Protein 5WC2 (pdb70)

Foldseek 3Di:
DEWEKEWEWEPPDDDDVVVVVVVVVVVCVVVLDDDAWDKDQDDDPVVCVVTTRMIITPPNPPDHYDYQYDYADDAADQKDKDKPPHPVLVCLQVLQFAPPCLLVVVLVLQVVLLVCLVVVPPCVVPPAFQEAEEEEAPQLCQVSSLSNSQRVCQRVCCVQAVIEMEMEGALPDNLVPRLVVLVVVLVPVSYQYEYEYEACQVLQVEVSVVVSVSNVVSVVVSSVGSRYHYYYYHNHRDDDDDDCRNPHPHYGYRYAHDLLRLLVSVVVVVVVCCVVQQAPDDADEDHPVRCVVVVVDCDPNHPLNSLSSVLSNLLPPDHSNVSNCLLVVLCVPQPVDSYHHSVSSSVSSSVSSVVVVVVVVVVD

GO terms:
  GO:0007094 mitotic spindle assembly checkpoint signaling (P, IMP)
  GO:0005634 nucleus (C, TAS)
  GO:0003712 transcription coregulator activity (F, TAS)
  GO:0006366 transcription by RNA polymerase II (P, TAS)
  GO:0042802 identical protein binding (F, IPI)
  GO:0005515 protein binding (F, IPI)

Organism: Homo sapiens (NCBI:txid9606)

Structure (mmCIF, N/CA/C/O backbone):
data_5WC2
#
_entry.id   5WC2
#
_cell.length_a   98.369
_cell.length_b   98.369
_cell.length_c   122.109
_cell.angle_alpha   90.00
_cell.angle_beta   90.00
_cell.angle_gamma   120.00
#
_symmetry.space_group_name_H-M   'P 65'
#
loop_
_entity.id
_entity.type
_entity.pdbx_description
1 polymer 'Pachytene checkpoint protein 2 homolog'
2 non-polymer "ADENOSINE-5'-DIPHOSPHATE"
3 water water
#
loop_
_atom_site.group_PDB
_atom_site.id
_atom_site.type_symbol
_atom_site.label_atom_id
_atom_site.label_alt_id
_atom_site.label_comp_id
_atom_site.label_asym_id
_atom_site.label_entity_id
_atom_site.label_seq_id
_atom_site.pdbx_PDB_ins_code
_atom_site.Cartn_x
_atom_site.Cartn_y
_atom_site.Cartn_z
_atom_site.occupancy
_atom_site.B_iso_or_equiv
_atom_site.auth_seq_id
_atom_site.auth_comp_id
_atom_site.auth_asym_id
_atom_site.auth_atom_id
_atom_site.pdbx_PDB_model_num
ATOM 1 N N . PRO A 1 19 ? 24.775 136.184 -18.473 1.00 94.42 19 PRO A N 1
ATOM 2 C CA . PRO A 1 19 ? 26.049 135.500 -18.228 1.00 91.18 19 PRO A CA 1
ATOM 3 C C . PRO A 1 19 ? 26.270 135.216 -16.744 1.00 87.93 19 PRO A C 1
ATOM 4 O O . PRO A 1 19 ? 25.896 136.034 -15.904 1.00 88.71 19 PRO A O 1
ATOM 15 N N . THR A 1 20 ? 26.865 134.067 -16.429 1.00 82.98 20 THR A N 1
ATOM 16 C CA . THR A 1 20 ? 27.012 133.606 -15.054 1.00 77.21 20 THR A CA 1
ATOM 17 C C . THR A 1 20 ? 28.461 133.750 -14.608 1.00 66.66 20 THR A C 1
ATOM 18 O O . THR A 1 20 ? 29.381 133.358 -15.334 1.00 64.55 20 THR A O 1
ATOM 29 N N . VAL A 1 21 ? 28.656 134.307 -13.415 1.00 63.54 21 VAL A N 1
ATOM 30 C CA . VAL A 1 21 ? 29.974 134.460 -12.809 1.00 63.79 21 VAL A CA 1
ATOM 31 C C . VAL A 1 21 ? 29.973 133.704 -11.489 1.00 57.75 21 VAL A C 1
ATOM 32 O O . VAL A 1 21 ? 29.058 133.868 -10.673 1.00 55.98 21 VAL A O 1
ATOM 45 N N . HIS A 1 22 ? 31.002 132.889 -11.280 1.00 54.07 22 HIS A N 1
ATOM 46 C CA . HIS A 1 22 ? 31.097 132.031 -10.109 1.00 48.33 22 HIS A CA 1
ATOM 47 C C . HIS A 1 22 ? 32.008 132.663 -9.064 1.00 44.28 22 HIS A C 1
ATOM 48 O O . HIS A 1 22 ? 33.068 133.206 -9.392 1.00 42.98 22 HIS A O 1
ATOM 62 N N . VAL A 1 23 ? 31.584 132.593 -7.805 1.00 41.67 23 VAL A N 1
ATOM 63 C CA . VAL A 1 23 ? 32.315 133.174 -6.686 1.00 43.07 23 VAL A CA 1
ATOM 64 C C . VAL A 1 23 ? 32.353 132.142 -5.567 1.00 38.51 23 VAL A C 1
ATOM 65 O O . VAL A 1 23 ? 31.305 131.768 -5.027 1.00 37.72 23 VAL A O 1
ATOM 78 N N . GLU A 1 24 ? 33.552 131.688 -5.220 1.00 42.93 24 GLU A N 1
ATOM 79 C CA . GLU A 1 24 ? 33.737 130.716 -4.154 1.00 48.75 24 GLU A CA 1
ATOM 80 C C . GLU A 1 24 ? 34.075 131.447 -2.864 1.00 51.82 24 GLU A C 1
ATOM 81 O O . GLU A 1 24 ? 35.026 132.235 -2.819 1.00 32.70 24 GLU A O 1
ATOM 93 N N . VAL A 1 25 ? 33.292 131.184 -1.823 1.00 51.79 25 VAL A N 1
ATOM 94 C CA . VAL A 1 25 ? 33.414 131.867 -0.542 1.00 53.10 25 VAL A CA 1
ATOM 95 C C . VAL A 1 25 ? 33.856 130.831 0.479 1.00 43.99 25 VAL A C 1
ATOM 96 O O . VAL A 1 25 ? 33.116 129.883 0.774 1.00 29.49 25 VAL A O 1
ATOM 109 N N . HIS A 1 26 ? 35.062 131.002 1.013 1.00 35.26 26 HIS A N 1
ATOM 110 C CA . HIS A 1 26 ? 35.601 130.095 2.022 1.00 29.33 26 HIS A CA 1
ATOM 111 C C . HIS A 1 26 ? 35.202 130.625 3.390 1.00 29.48 26 HIS A C 1
ATOM 112 O O . HIS A 1 26 ? 35.795 131.579 3.899 1.00 29.96 26 HIS A O 1
ATOM 126 N N . GLN A 1 27 ? 34.189 130.003 3.983 1.00 31.44 27 GLN A N 1
ATOM 127 C CA . GLN A 1 27 ? 33.761 130.345 5.330 1.00 31.27 27 GLN A CA 1
ATOM 128 C C . GLN A 1 27 ? 34.714 129.727 6.345 1.00 28.39 27 GLN A C 1
ATOM 129 O O . GLN A 1 27 ? 35.118 128.568 6.210 1.00 31.47 27 GLN A O 1
ATOM 143 N N . ARG A 1 28 ? 35.088 130.512 7.354 1.00 27.43 28 ARG A N 1
ATOM 144 C CA . ARG A 1 28 ? 35.999 130.019 8.378 1.00 27.76 28 ARG A CA 1
ATOM 145 C C . ARG A 1 28 ? 35.406 128.801 9.074 1.00 26.15 28 ARG A C 1
ATOM 146 O O . ARG A 1 28 ? 34.190 128.678 9.229 1.00 26.63 28 ARG A O 1
ATOM 167 N N . GLY A 1 29 ? 36.286 127.897 9.505 1.00 27.07 29 GLY A N 1
ATOM 168 C CA . GLY A 1 29 ? 35.832 126.744 10.266 1.00 28.87 29 GLY A CA 1
ATOM 169 C C . GLY A 1 29 ? 35.176 127.133 11.577 1.00 32.65 29 GLY A C 1
ATOM 170 O O . GLY A 1 29 ? 34.199 126.511 12.001 1.00 37.45 29 GLY A O 1
ATOM 174 N N . SER A 1 30 ? 35.694 128.172 12.231 1.00 32.81 30 SER A N 1
ATOM 175 C CA . SER A 1 30 ? 35.169 128.621 13.514 1.00 32.96 30 SER A CA 1
ATOM 176 C C . SER A 1 30 ? 33.893 129.443 13.387 1.00 37.85 30 SER A C 1
ATOM 177 O O . SER A 1 30 ? 33.310 129.810 14.414 1.00 38.53 30 SER A O 1
ATOM 185 N N . SER A 1 31 ? 33.446 129.742 12.171 1.00 39.96 31 SER A N 1
ATOM 186 C CA . SER A 1 31 ? 32.260 130.566 11.996 1.00 34.12 31 SER A CA 1
ATOM 187 C C . SER A 1 31 ? 31.001 129.782 12.344 1.00 38.53 31 SER A C 1
ATOM 188 O O . SER A 1 31 ? 30.906 128.575 12.106 1.00 40.50 31 SER A O 1
ATOM 196 N N . THR A 1 32 ? 30.025 130.490 12.913 1.00 42.67 32 THR A N 1
ATOM 197 C CA . THR A 1 32 ? 28.725 129.921 13.246 1.00 41.09 32 THR A CA 1
ATOM 198 C C . THR A 1 32 ? 27.581 130.684 12.589 1.00 44.49 32 THR A C 1
ATOM 199 O O . THR A 1 32 ? 26.416 130.462 12.942 1.00 46.61 32 THR A O 1
ATOM 210 N N . ALA A 1 33 ? 27.879 131.575 11.647 1.00 47.14 33 ALA A N 1
ATOM 211 C CA . ALA A 1 33 ? 26.849 132.367 10.997 1.00 47.41 33 ALA A CA 1
ATOM 212 C C . ALA A 1 33 ? 26.109 131.542 9.953 1.00 51.69 33 ALA A C 1
ATOM 213 O O . ALA A 1 33 ? 26.643 130.580 9.391 1.00 48.68 33 ALA A O 1
ATOM 220 N N . LYS A 1 34 ? 24.861 131.926 9.701 1.00 57.82 34 LYS A N 1
ATOM 221 C CA . LYS A 1 34 ? 24.095 131.312 8.629 1.00 59.95 34 LYS A CA 1
ATOM 222 C C . LYS A 1 34 ? 24.678 131.707 7.278 1.00 56.94 34 LYS A C 1
ATOM 223 O O . LYS A 1 34 ? 25.203 132.809 7.101 1.00 57.74 34 LYS A O 1
ATOM 242 N N . LYS A 1 35 ? 24.583 130.789 6.316 1.00 54.86 35 LYS A N 1
ATOM 243 C CA . LYS A 1 35 ? 25.123 131.059 4.991 1.00 57.75 35 LYS A CA 1
ATOM 244 C C . LYS A 1 35 ? 24.321 132.118 4.248 1.00 56.60 35 LYS A C 1
ATOM 245 O O . LYS A 1 35 ? 24.857 132.755 3.335 1.00 55.62 35 LYS A O 1
ATOM 264 N N . GLU A 1 36 ? 23.059 132.331 4.622 1.00 58.78 36 GLU A N 1
ATOM 265 C CA . GLU A 1 36 ? 22.284 133.407 4.013 1.00 65.95 36 GLU A CA 1
ATOM 266 C C . GLU A 1 36 ? 22.825 134.768 4.430 1.00 59.34 36 GLU A C 1
ATOM 267 O O . GLU A 1 36 ? 22.857 135.703 3.622 1.00 58.62 36 GLU A O 1
ATOM 279 N N . ASP A 1 37 ? 23.254 134.899 5.687 1.00 56.44 37 ASP A N 1
ATOM 280 C CA . ASP A 1 37 ? 23.919 136.123 6.121 1.00 57.06 37 ASP A CA 1
ATOM 281 C C . ASP A 1 37 ? 25.205 136.349 5.335 1.00 53.79 37 ASP A C 1
ATOM 282 O O . ASP A 1 37 ? 25.466 137.455 4.847 1.00 53.15 37 ASP A O 1
ATOM 291 N N . ILE A 1 38 ? 26.024 135.304 5.201 1.00 51.95 38 ILE A N 1
ATOM 292 C CA . ILE A 1 38 ? 27.254 135.421 4.423 1.00 53.71 38 ILE A CA 1
ATOM 293 C C . ILE A 1 38 ? 26.928 135.715 2.965 1.00 47.48 38 ILE A C 1
ATOM 294 O O . ILE A 1 38 ? 27.645 136.465 2.291 1.00 45.06 38 ILE A O 1
ATOM 310 N N . ASN A 1 39 ? 25.841 135.133 2.454 1.00 46.20 39 ASN A N 1
ATOM 311 C CA . ASN A 1 39 ? 25.441 135.390 1.075 1.00 49.35 39 ASN A CA 1
ATOM 312 C C . ASN A 1 39 ? 25.168 136.873 0.850 1.00 51.06 39 ASN A C 1
ATOM 313 O O . ASN A 1 39 ? 25.575 137.438 -0.171 1.00 52.59 39 ASN A O 1
ATOM 324 N N . LEU A 1 40 ? 24.488 137.523 1.798 1.00 51.32 40 LEU A N 1
ATOM 325 C CA . LEU A 1 40 ? 24.154 138.933 1.625 1.00 58.96 40 LEU A CA 1
ATOM 326 C C . LEU A 1 40 ? 25.378 139.821 1.820 1.00 55.20 40 LEU A C 1
ATOM 327 O O . LEU A 1 40 ? 25.552 140.812 1.102 1.00 57.83 40 LEU A O 1
ATOM 343 N N . SER A 1 41 ? 26.240 139.484 2.781 1.00 47.76 41 SER A N 1
ATOM 344 C CA . SER A 1 41 ? 27.441 140.285 3.002 1.00 46.95 41 SER A CA 1
ATOM 345 C C . SER A 1 41 ? 28.337 140.276 1.772 1.00 46.09 41 SER A C 1
ATOM 346 O O . SER A 1 41 ? 28.802 141.329 1.318 1.00 49.64 41 SER A O 1
ATOM 354 N N . VAL A 1 42 ? 28.590 139.091 1.214 1.00 44.00 42 VAL A N 1
ATOM 355 C CA . VAL A 1 42 ? 29.492 138.987 0.071 1.00 43.27 42 VAL A CA 1
ATOM 356 C C . VAL A 1 42 ? 28.931 139.753 -1.119 1.00 46.84 42 VAL A C 1
ATOM 357 O O . VAL A 1 42 ? 29.678 140.381 -1.878 1.00 47.06 42 VAL A O 1
ATOM 370 N N . ARG A 1 43 ? 27.609 139.722 -1.304 1.00 53.07 43 ARG A N 1
ATOM 371 C CA . ARG A 1 43 ? 27.022 140.425 -2.440 1.00 61.28 43 ARG A CA 1
ATOM 372 C C . ARG A 1 43 ? 27.064 141.936 -2.249 1.00 66.95 43 ARG A C 1
ATOM 373 O O . ARG A 1 43 ? 27.119 142.679 -3.236 1.00 69.55 43 ARG A O 1
ATOM 394 N N . LYS A 1 44 ? 27.052 142.412 -1.000 1.00 70.20 44 LYS A N 1
ATOM 395 C CA . LYS A 1 44 ? 27.324 143.825 -0.754 1.00 73.57 44 LYS A CA 1
ATOM 396 C C . LYS A 1 44 ? 28.761 144.171 -1.118 1.00 73.00 44 LYS A C 1
ATOM 397 O O . LYS A 1 44 ? 29.019 145.212 -1.734 1.00 76.05 44 LYS A O 1
ATOM 416 N N . LEU A 1 45 ? 29.710 143.310 -0.741 1.00 68.31 45 LEU A N 1
ATOM 417 C CA . LEU A 1 45 ? 31.107 143.547 -1.083 1.00 64.08 45 LEU A CA 1
ATOM 418 C C . LEU A 1 45 ? 31.293 143.642 -2.590 1.00 66.45 45 LEU A C 1
ATOM 419 O O . LEU A 1 45 ? 32.100 144.443 -3.075 1.00 69.83 45 LEU A O 1
ATOM 435 N N . LEU A 1 46 ? 30.558 142.828 -3.349 1.00 67.32 46 LEU A N 1
ATOM 436 C CA . LEU A 1 46 ? 30.719 142.823 -4.796 1.00 69.42 46 LEU A CA 1
ATOM 437 C C . LEU A 1 46 ? 30.093 144.051 -5.437 1.00 74.82 46 LEU A C 1
ATOM 438 O O . LEU A 1 46 ? 30.589 144.522 -6.464 1.00 77.19 46 LEU A O 1
ATOM 454 N N . ASN A 1 47 ? 29.016 144.585 -4.856 1.00 78.20 47 ASN A N 1
ATOM 455 C CA . ASN A 1 47 ? 28.470 145.849 -5.340 1.00 85.56 47 ASN A CA 1
ATOM 456 C C . ASN A 1 47 ? 29.414 147.009 -5.048 1.00 89.94 47 ASN A C 1
ATOM 457 O O . ASN A 1 47 ? 29.472 147.970 -5.823 1.00 94.89 47 ASN A O 1
ATOM 468 N N . ARG A 1 48 ? 30.149 146.942 -3.936 1.00 92.09 48 ARG A N 1
ATOM 469 C CA . ARG A 1 48 ? 31.178 147.941 -3.661 1.00 99.07 48 ARG A CA 1
ATOM 470 C C . ARG A 1 48 ? 32.235 147.950 -4.757 1.00 97.91 48 ARG A C 1
ATOM 471 O O . ARG A 1 48 ? 32.518 148.994 -5.357 1.00 102.26 48 ARG A O 1
ATOM 492 N N . HIS A 1 49 ? 32.828 146.790 -5.038 1.00 93.99 49 HIS A N 1
ATOM 493 C CA . HIS A 1 49 ? 33.894 146.727 -6.029 1.00 94.25 49 HIS A CA 1
ATOM 494 C C . HIS A 1 49 ? 33.320 146.596 -7.434 1.00 96.54 49 HIS A C 1
ATOM 495 O O . HIS A 1 49 ? 33.743 147.307 -8.353 1.00 104.77 49 HIS A O 1
ATOM 509 N N . ASN A 1 50 ? 32.352 145.699 -7.621 1.00 92.34 50 ASN A N 1
ATOM 510 C CA . ASN A 1 50 ? 31.429 145.798 -8.748 1.00 95.85 50 ASN A CA 1
ATOM 511 C C . ASN A 1 50 ? 32.119 145.634 -10.101 1.00 94.05 50 ASN A C 1
ATOM 512 O O . ASN A 1 50 ? 31.723 144.779 -10.901 1.00 92.97 50 ASN A O 1
ATOM 523 N N . ILE A 1 51 ? 33.136 146.445 -10.374 1.00 108.59 51 ILE A N 1
ATOM 524 C CA . ILE A 1 51 ? 33.933 146.319 -11.591 1.00 116.12 51 ILE A CA 1
ATOM 525 C C . ILE A 1 51 ? 35.107 145.393 -11.296 1.00 123.89 51 ILE A C 1
ATOM 526 O O . ILE A 1 51 ? 35.885 145.642 -10.369 1.00 125.41 51 ILE A O 1
ATOM 542 N N . VAL A 1 52 ? 35.240 144.333 -12.091 1.00 126.24 52 VAL A N 1
ATOM 543 C CA . VAL A 1 52 ? 36.287 143.336 -11.909 1.00 118.39 52 VAL A CA 1
ATOM 544 C C . VAL A 1 52 ? 37.092 143.241 -13.197 1.00 114.71 52 VAL A C 1
ATOM 545 O O . VAL A 1 52 ? 36.530 143.300 -14.297 1.00 116.21 52 VAL A O 1
ATOM 558 N N . PHE A 1 53 ? 38.412 143.104 -13.058 1.00 108.96 53 PHE A N 1
ATOM 559 C CA . PHE A 1 53 ? 39.285 142.925 -14.212 1.00 115.28 53 PHE A CA 1
ATOM 560 C C . PHE A 1 53 ? 39.428 141.466 -14.621 1.00 120.13 53 PHE A C 1
ATOM 561 O O . PHE A 1 53 ? 39.558 141.176 -15.816 1.00 120.52 53 PHE A O 1
ATOM 578 N N . GLY A 1 54 ? 39.409 140.545 -13.662 1.00 116.31 54 GLY A N 1
ATOM 579 C CA . GLY A 1 54 ? 39.517 139.129 -13.955 1.00 116.04 54 GLY A CA 1
ATOM 580 C C . GLY A 1 54 ? 39.221 138.287 -12.732 1.00 114.11 54 GLY A C 1
ATOM 581 O O . GLY A 1 54 ? 38.322 138.614 -11.953 1.00 119.31 54 GLY A O 1
ATOM 585 N N . ASP A 1 55 ? 39.965 137.199 -12.548 1.00 107.36 55 ASP A N 1
ATOM 586 C CA . ASP A 1 55 ? 39.846 136.400 -11.335 1.00 91.71 55 ASP A CA 1
ATOM 587 C C . ASP A 1 55 ? 40.568 137.111 -10.197 1.00 81.12 55 ASP A C 1
ATOM 588 O O . ASP A 1 55 ? 41.793 137.269 -10.232 1.00 77.27 55 ASP A O 1
ATOM 597 N N . TYR A 1 56 ? 39.807 137.548 -9.197 1.00 76.74 56 TYR A N 1
ATOM 598 C CA . TYR A 1 56 ? 40.343 138.274 -8.057 1.00 73.52 56 TYR A CA 1
ATOM 599 C C . TYR A 1 56 ? 39.828 137.637 -6.775 1.00 64.83 56 TYR A C 1
ATOM 600 O O . TYR A 1 56 ? 38.717 137.102 -6.733 1.00 57.68 56 TYR A O 1
ATOM 618 N N . THR A 1 57 ? 40.650 137.691 -5.729 1.00 64.69 57 THR A N 1
ATOM 619 C CA . THR A 1 57 ? 40.306 137.089 -4.448 1.00 61.53 57 THR A CA 1
ATOM 620 C C . THR A 1 57 ? 40.603 138.071 -3.325 1.00 58.65 57 THR A C 1
ATOM 621 O O . THR A 1 57 ? 41.700 138.634 -3.259 1.00 60.88 57 THR A O 1
ATOM 632 N N . TRP A 1 58 ? 39.623 138.273 -2.450 1.00 55.21 58 TRP A N 1
ATOM 633 C CA . TRP A 1 58 ? 39.798 139.062 -1.239 1.00 52.70 58 TRP A CA 1
ATOM 634 C C . TRP A 1 58 ? 40.104 138.131 -0.076 1.00 49.29 58 TRP A C 1
ATOM 635 O O . TRP A 1 58 ? 39.400 137.137 0.128 1.00 46.58 58 TRP A O 1
ATOM 656 N N . THR A 1 59 ? 41.158 138.450 0.680 1.00 51.94 59 THR A N 1
ATOM 657 C CA . THR A 1 59 ? 41.447 137.765 1.932 1.00 52.81 59 THR A CA 1
ATOM 658 C C . THR A 1 59 ? 41.331 138.674 3.146 1.00 51.49 59 THR A C 1
ATOM 659 O O . THR A 1 59 ? 41.234 138.169 4.269 1.00 48.51 59 THR A O 1
ATOM 670 N N . GLU A 1 60 ? 41.338 139.990 2.946 1.00 53.43 60 GLU A N 1
ATOM 671 C CA . GLU A 1 60 ? 41.149 140.963 4.011 1.00 57.93 60 GLU A CA 1
ATOM 672 C C . GLU A 1 60 ? 39.929 141.815 3.692 1.00 58.49 60 GLU A C 1
ATOM 673 O O . GLU A 1 60 ? 39.727 142.218 2.541 1.00 57.99 60 GLU A O 1
ATOM 685 N N . PHE A 1 61 ? 39.121 142.090 4.713 1.00 59.79 61 PHE A N 1
ATOM 686 C CA . PHE A 1 61 ? 37.873 142.814 4.538 1.00 61.67 61 PHE A CA 1
ATOM 687 C C . PHE A 1 61 ? 37.773 143.937 5.560 1.00 65.33 61 PHE A C 1
ATOM 688 O O . PHE A 1 61 ? 38.366 143.874 6.640 1.00 63.62 61 PHE A O 1
ATOM 705 N N . ASP A 1 62 ? 37.015 144.971 5.199 1.00 48.09 62 ASP A N 1
ATOM 706 C CA . ASP A 1 62 ? 36.727 146.066 6.115 1.00 79.10 62 ASP A CA 1
ATOM 707 C C . ASP A 1 62 ? 35.519 145.766 6.991 1.00 75.91 62 ASP A C 1
ATOM 708 O O . ASP A 1 62 ? 35.519 146.100 8.180 1.00 74.35 62 ASP A O 1
ATOM 717 N N . GLU A 1 63 ? 34.494 145.140 6.432 1.00 77.58 63 GLU A N 1
ATOM 718 C CA . GLU A 1 63 ? 33.315 144.786 7.209 1.00 85.77 63 GLU A CA 1
ATOM 719 C C . GLU A 1 63 ? 33.694 143.743 8.254 1.00 87.67 63 GLU A C 1
ATOM 720 O O . GLU A 1 63 ? 34.233 142.689 7.892 1.00 79.02 63 GLU A O 1
ATOM 732 N N . PRO A 1 64 ? 33.441 143.980 9.546 1.00 94.63 64 PRO A N 1
ATOM 733 C CA . PRO A 1 64 ? 33.901 143.021 10.562 1.00 107.55 64 PRO A CA 1
ATOM 734 C C . PRO A 1 64 ? 33.133 141.710 10.562 1.00 44.55 64 PRO A C 1
ATOM 735 O O . PRO A 1 64 ? 33.665 140.705 11.050 1.00 47.60 64 PRO A O 1
ATOM 746 N N . PHE A 1 65 ? 31.906 141.677 10.037 1.00 71.50 65 PHE A N 1
ATOM 747 C CA . PHE A 1 65 ? 31.202 140.405 9.913 1.00 43.50 65 PHE A CA 1
ATOM 748 C C . PHE A 1 65 ? 31.898 139.478 8.926 1.00 115.66 65 PHE A C 1
ATOM 749 O O . PHE A 1 65 ? 31.896 138.258 9.119 1.00 39.02 65 PHE A O 1
ATOM 766 N N . LEU A 1 66 ? 32.489 140.031 7.864 1.00 41.21 66 LEU A N 1
ATOM 767 C CA . LEU A 1 66 ? 33.224 139.207 6.910 1.00 39.16 66 LEU A CA 1
ATOM 768 C C . LEU A 1 66 ? 34.584 138.804 7.462 1.00 37.74 66 LEU A C 1
ATOM 769 O O . LEU A 1 66 ? 34.990 137.645 7.328 1.00 35.74 66 LEU A O 1
ATOM 785 N N . THR A 1 67 ? 35.300 139.743 8.085 1.00 39.02 67 THR A N 1
ATOM 786 C CA . THR A 1 67 ? 36.552 139.397 8.746 1.00 45.46 67 THR A CA 1
ATOM 787 C C . THR A 1 67 ? 36.357 138.242 9.719 1.00 41.68 67 THR A C 1
ATOM 788 O O . THR A 1 67 ? 37.248 137.400 9.872 1.00 38.65 67 THR A O 1
ATOM 799 N N . ARG A 1 68 ? 35.190 138.171 10.361 1.00 52.65 68 ARG A N 1
ATOM 800 C CA . ARG A 1 68 ? 34.950 137.157 11.380 1.00 53.49 68 ARG A CA 1
ATOM 801 C C . ARG A 1 68 ? 34.656 135.788 10.778 1.00 52.26 68 ARG A C 1
ATOM 802 O O . ARG A 1 68 ? 35.119 134.769 11.304 1.00 32.66 68 ARG A O 1
ATOM 823 N N . ASN A 1 69 ? 33.881 135.737 9.692 1.00 49.29 69 ASN A N 1
ATOM 824 C CA . ASN A 1 69 ? 33.315 134.481 9.221 1.00 47.28 69 ASN A CA 1
ATOM 825 C C . ASN A 1 69 ? 33.843 134.016 7.870 1.00 42.64 69 ASN A C 1
ATOM 826 O O . ASN A 1 69 ? 33.513 132.899 7.456 1.00 39.94 69 ASN A O 1
ATOM 837 N N . VAL A 1 70 ? 34.664 134.811 7.186 1.00 41.76 70 VAL A N 1
ATOM 838 C CA . VAL A 1 70 ? 35.085 134.507 5.823 1.00 37.89 70 VAL A CA 1
ATOM 839 C C . VAL A 1 70 ? 36.600 134.615 5.728 1.00 37.86 70 VAL A C 1
ATOM 840 O O . VAL A 1 70 ? 37.177 135.654 6.065 1.00 37.55 70 VAL A O 1
ATOM 853 N N . GLN A 1 71 ? 37.239 133.550 5.243 1.00 40.59 71 GLN A N 1
ATOM 854 C CA . GLN A 1 71 ? 38.677 133.596 5.004 1.00 38.60 71 GLN A CA 1
ATOM 855 C C . GLN A 1 71 ? 39.000 134.212 3.649 1.00 31.04 71 GLN A C 1
ATOM 856 O O . GLN A 1 71 ? 39.930 135.019 3.542 1.00 31.67 71 GLN A O 1
ATOM 870 N N . SER A 1 72 ? 38.255 133.851 2.604 1.00 30.59 72 SER A N 1
ATOM 871 C CA . SER A 1 72 ? 38.532 134.379 1.275 1.00 31.67 72 SER A CA 1
ATOM 872 C C . SER A 1 72 ? 37.275 134.373 0.418 1.00 32.18 72 SER A C 1
ATOM 873 O O . SER A 1 72 ? 36.415 133.497 0.543 1.00 31.36 72 SER A O 1
ATOM 881 N N . VAL A 1 73 ? 37.192 135.365 -0.463 1.00 34.66 73 VAL A N 1
ATOM 882 C CA . VAL A 1 73 ? 36.170 135.451 -1.501 1.00 42.50 73 VAL A CA 1
ATOM 883 C C . VAL A 1 73 ? 36.902 135.515 -2.831 1.00 46.33 73 VAL A C 1
ATOM 884 O O . VAL A 1 73 ? 37.620 136.485 -3.099 1.00 46.39 73 VAL A O 1
ATOM 897 N N . SER A 1 74 ? 36.721 134.494 -3.664 1.00 49.11 74 SER A N 1
ATOM 898 C CA . SER A 1 74 ? 37.475 134.359 -4.903 1.00 55.46 74 SER A CA 1
ATOM 899 C C . SER A 1 74 ? 36.518 134.337 -6.086 1.00 57.26 74 SER A C 1
ATOM 900 O O . SER A 1 74 ? 35.659 133.454 -6.179 1.00 53.71 74 SER A O 1
ATOM 908 N N . ILE A 1 75 ? 36.666 135.307 -6.984 1.00 64.22 75 ILE A N 1
ATOM 909 C CA . ILE A 1 75 ? 35.958 135.284 -8.258 1.00 67.98 75 ILE A CA 1
ATOM 910 C C . ILE A 1 75 ? 36.739 134.401 -9.220 1.00 64.01 75 ILE A C 1
ATOM 911 O O . ILE A 1 75 ? 37.942 134.603 -9.429 1.00 58.88 75 ILE A O 1
ATOM 927 N N . ILE A 1 76 ? 36.058 133.419 -9.809 1.00 67.40 76 ILE A N 1
ATOM 928 C CA . ILE A 1 76 ? 36.714 132.310 -10.490 1.00 74.39 76 ILE A CA 1
ATOM 929 C C . ILE A 1 76 ? 36.029 132.056 -11.826 1.00 76.29 76 ILE A C 1
ATOM 930 O O . ILE A 1 76 ? 34.812 132.220 -11.965 1.00 74.53 76 ILE A O 1
ATOM 946 N N . ASP A 1 77 ? 36.825 131.652 -12.814 1.00 89.64 77 ASP A N 1
ATOM 947 C CA . ASP A 1 77 ? 36.315 131.323 -14.142 1.00 97.73 77 ASP A CA 1
ATOM 948 C C . ASP A 1 77 ? 35.901 129.856 -14.225 1.00 92.51 77 ASP A C 1
ATOM 949 O O . ASP A 1 77 ? 36.164 129.070 -13.314 1.00 87.10 77 ASP A O 1
ATOM 958 N N . LEU A 1 90 ? 32.295 144.073 -14.978 1.00 92.49 90 LEU A N 1
ATOM 959 C CA . LEU A 1 90 ? 31.148 144.676 -14.306 1.00 96.67 90 LEU A CA 1
ATOM 960 C C . LEU A 1 90 ? 30.162 143.584 -13.908 1.00 101.03 90 LEU A C 1
ATOM 961 O O . LEU A 1 90 ? 29.733 142.791 -14.747 1.00 103.22 90 LEU A O 1
ATOM 976 N N . SER A 1 91 ? 29.803 143.549 -12.624 1.00 103.13 91 SER A N 1
ATOM 977 C CA . SER A 1 91 ? 28.988 142.461 -12.097 1.00 103.54 91 SER A CA 1
ATOM 978 C C . SER A 1 91 ? 27.503 142.727 -12.317 1.00 117.83 91 SER A C 1
ATOM 979 O O . SER A 1 91 ? 26.705 142.646 -11.378 1.00 119.55 91 SER A O 1
ATOM 987 N N . ALA A 1 92 ? 27.128 143.039 -13.556 1.00 120.91 92 ALA A N 1
ATOM 988 C CA . ALA A 1 92 ? 25.738 142.999 -13.986 1.00 103.11 92 ALA A CA 1
ATOM 989 C C . ALA A 1 92 ? 25.382 141.643 -14.568 1.00 99.49 92 ALA A C 1
ATOM 990 O O . ALA A 1 92 ? 24.331 141.501 -15.201 1.00 100.25 92 ALA A O 1
ATOM 997 N N . CYS A 1 93 ? 26.250 140.655 -14.374 1.00 91.57 93 CYS A N 1
ATOM 998 C CA . CYS A 1 93 ? 26.013 139.292 -14.815 1.00 85.75 93 CYS A CA 1
ATOM 999 C C . CYS A 1 93 ? 25.147 138.589 -13.773 1.00 81.15 93 CYS A C 1
ATOM 1000 O O . CYS A 1 93 ? 24.600 139.212 -12.859 1.00 76.48 93 CYS A O 1
ATOM 1008 N N . THR A 1 94 ? 25.014 137.274 -13.901 1.00 80.33 94 THR A N 1
ATOM 1009 C CA . THR A 1 94 ? 24.404 136.457 -12.863 1.00 80.08 94 THR A CA 1
ATOM 1010 C C . THR A 1 94 ? 25.510 135.950 -11.944 1.00 73.31 94 THR A C 1
ATOM 1011 O O . THR A 1 94 ? 26.381 135.186 -12.376 1.00 68.81 94 THR A O 1
ATOM 1022 N N . VAL A 1 95 ? 25.484 136.381 -10.688 1.00 71.53 95 VAL A N 1
ATOM 1023 C CA . VAL A 1 95 ? 26.535 136.066 -9.727 1.00 65.50 95 VAL A CA 1
ATOM 1024 C C . VAL A 1 95 ? 26.073 134.893 -8.874 1.00 53.21 95 VAL A C 1
ATOM 1025 O O . VAL A 1 95 ? 25.103 135.008 -8.115 1.00 49.99 95 VAL A O 1
ATOM 1038 N N . ALA A 1 96 ? 26.774 133.770 -8.994 1.00 48.51 96 ALA A N 1
ATOM 1039 C CA . ALA A 1 96 ? 26.496 132.579 -8.204 1.00 48.83 96 ALA A CA 1
ATOM 1040 C C . ALA A 1 96 ? 27.553 132.451 -7.114 1.00 46.76 96 ALA A C 1
ATOM 1041 O O . ALA A 1 96 ? 28.750 132.371 -7.412 1.00 41.60 96 ALA A O 1
ATOM 1048 N N . LEU A 1 97 ? 27.110 132.438 -5.859 1.00 46.36 97 LEU A N 1
ATOM 1049 C CA . LEU A 1 97 ? 27.999 132.247 -4.723 1.00 43.85 97 LEU A CA 1
ATOM 1050 C C . LEU A 1 97 ? 27.990 130.784 -4.303 1.00 40.85 97 LEU A C 1
ATOM 1051 O O . LEU A 1 97 ? 26.944 130.128 -4.317 1.00 42.40 97 LEU A O 1
ATOM 1067 N N . HIS A 1 98 ? 29.164 130.277 -3.937 1.00 36.71 98 HIS A N 1
ATOM 1068 C CA . HIS A 1 98 ? 29.314 128.916 -3.424 1.00 35.21 98 HIS A CA 1
ATOM 1069 C C . HIS A 1 98 ? 30.039 129.015 -2.087 1.00 33.61 98 HIS A C 1
ATOM 1070 O O . HIS A 1 98 ? 31.266 129.144 -2.042 1.00 31.96 98 HIS A O 1
ATOM 1084 N N . ILE A 1 99 ? 29.274 128.960 -1.003 1.00 32.94 99 ILE A N 1
ATOM 1085 C CA . ILE A 1 99 ? 29.795 129.133 0.346 1.00 39.18 99 ILE A CA 1
ATOM 1086 C C . ILE A 1 99 ? 30.048 127.755 0.937 1.00 38.15 99 ILE A C 1
ATOM 1087 O O . ILE A 1 99 ? 29.150 126.904 0.956 1.00 38.94 99 ILE A O 1
ATOM 1103 N N . PHE A 1 100 ? 31.262 127.532 1.427 1.00 35.28 100 PHE A N 1
ATOM 1104 C CA . PHE A 1 100 ? 31.646 126.220 1.917 1.00 31.94 100 PHE A CA 1
ATOM 1105 C C . PHE A 1 100 ? 32.568 126.360 3.117 1.00 28.36 100 PHE A C 1
ATOM 1106 O O . PHE A 1 100 ? 33.283 127.355 3.263 1.00 26.82 100 PHE A O 1
ATOM 1123 N N . GLN A 1 101 ? 32.531 125.344 3.974 1.00 29.66 101 GLN A N 1
ATOM 1124 C CA . GLN A 1 101 ? 33.479 125.176 5.063 1.00 30.34 101 GLN A CA 1
ATOM 1125 C C . GLN A 1 101 ? 34.315 123.931 4.805 1.00 33.60 101 GLN A C 1
ATOM 1126 O O . GLN A 1 101 ? 33.791 122.900 4.374 1.00 40.18 101 GLN A O 1
ATOM 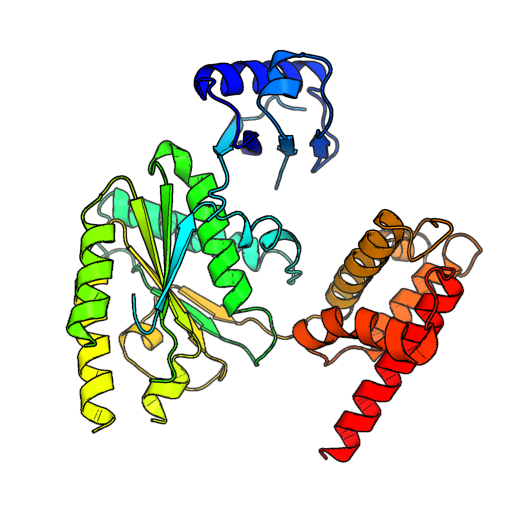1140 N N . LEU A 1 102 ? 35.614 124.031 5.063 1.00 30.88 102 LEU A N 1
ATOM 1141 C CA . LEU A 1 102 ? 36.498 122.885 4.928 1.00 29.76 102 LEU A CA 1
ATOM 1142 C C . LEU A 1 102 ? 36.366 121.976 6.142 1.00 33.06 102 LEU A C 1
ATOM 1143 O O . LEU A 1 102 ? 36.331 122.444 7.282 1.00 35.03 102 LEU A O 1
ATOM 1159 N N . ASN A 1 103 ? 36.279 120.673 5.891 1.00 35.78 103 ASN A N 1
ATOM 1160 C CA . ASN A 1 103 ? 36.345 119.686 6.959 1.00 42.45 103 ASN A CA 1
ATOM 1161 C C . ASN A 1 103 ? 37.809 119.415 7.281 1.00 42.99 103 ASN A C 1
ATOM 1162 O O . ASN A 1 103 ? 38.586 119.050 6.393 1.00 37.03 103 ASN A O 1
ATOM 1173 N N . GLU A 1 104 ? 38.188 119.606 8.545 1.00 53.54 104 GLU A N 1
ATOM 1174 C CA . GLU A 1 104 ? 39.598 119.595 8.917 1.00 68.47 104 GLU A CA 1
ATOM 1175 C C . GLU A 1 104 ? 40.152 118.193 9.139 1.00 72.45 104 GLU A C 1
ATOM 1176 O O . GLU A 1 104 ? 41.375 118.016 9.098 1.00 72.75 104 GLU A O 1
ATOM 1188 N N . ASP A 1 105 ? 39.297 117.202 9.370 1.00 80.57 105 ASP A N 1
ATOM 1189 C CA . ASP A 1 105 ? 39.750 115.825 9.535 1.00 86.65 105 ASP A CA 1
ATOM 1190 C C . ASP A 1 105 ? 38.943 114.884 8.648 1.00 92.07 105 ASP A C 1
ATOM 1191 O O . ASP A 1 105 ? 38.152 115.327 7.814 1.00 95.70 105 ASP A O 1
ATOM 1200 N N . ILE A 1 119 ? 37.816 102.405 7.891 1.00 143.55 119 ILE A N 1
ATOM 1201 C CA . ILE A 1 119 ? 37.740 101.641 6.653 1.00 139.70 119 ILE A CA 1
ATOM 1202 C C . ILE A 1 119 ? 39.126 101.091 6.334 1.00 124.84 119 ILE A C 1
ATOM 1203 O O . ILE A 1 119 ? 40.105 101.836 6.297 1.00 124.78 119 ILE A O 1
ATOM 1218 N N . ILE A 1 120 ? 39.201 99.781 6.106 1.00 116.27 120 ILE A N 1
ATOM 1219 C CA . ILE A 1 120 ? 40.478 99.079 6.009 1.00 116.83 120 ILE A CA 1
ATOM 1220 C C . ILE A 1 120 ? 41.261 99.578 4.802 1.00 111.10 120 ILE A C 1
ATOM 1221 O O . ILE A 1 120 ? 42.106 100.471 4.926 1.00 110.90 120 ILE A O 1
ATOM 1237 N N . ALA A 1 121 ? 40.996 99.008 3.630 1.00 109.13 121 ALA A N 1
ATOM 1238 C CA . ALA A 1 121 ? 41.815 99.286 2.451 1.00 103.44 121 ALA A CA 1
ATOM 1239 C C . ALA A 1 121 ? 41.243 100.433 1.621 1.00 86.29 121 ALA A C 1
ATOM 1240 O O . ALA A 1 121 ? 41.116 100.344 0.400 1.00 83.28 121 ALA A O 1
ATOM 1247 N N . ALA A 1 122 ? 40.906 101.536 2.287 1.00 73.22 122 ALA A N 1
ATOM 1248 C CA . ALA A 1 122 ? 40.343 102.692 1.605 1.00 60.42 122 ALA A CA 1
ATOM 1249 C C . ALA A 1 122 ? 40.600 103.945 2.429 1.00 52.38 122 ALA A C 1
ATOM 1250 O O . ALA A 1 122 ? 40.502 103.919 3.658 1.00 50.24 122 ALA A O 1
ATOM 1257 N N . ASN A 1 123 ? 40.936 105.033 1.744 1.00 49.15 123 ASN A N 1
ATOM 1258 C CA . ASN A 1 123 ? 40.999 106.351 2.356 1.00 45.45 123 ASN A CA 1
ATOM 1259 C C . ASN A 1 123 ? 39.645 107.037 2.224 1.00 34.33 123 ASN A C 1
ATOM 1260 O O . ASN A 1 123 ? 38.918 106.827 1.251 1.00 34.43 123 ASN A O 1
ATOM 1271 N N . HIS A 1 124 ? 39.310 107.862 3.213 1.00 33.91 124 HIS A N 1
ATOM 1272 C CA . HIS A 1 124 ? 37.998 108.494 3.277 1.00 32.01 124 HIS A CA 1
ATOM 1273 C C . HIS A 1 124 ? 38.141 109.949 3.696 1.00 27.97 124 HIS A C 1
ATOM 1274 O O . HIS A 1 124 ? 38.755 110.242 4.724 1.00 30.14 124 HIS A O 1
ATOM 1288 N N . TRP A 1 125 ? 37.564 110.854 2.901 1.00 25.73 125 TRP A N 1
ATOM 1289 C CA . TRP A 1 125 ? 37.510 112.275 3.216 1.00 22.11 125 TRP A CA 1
ATOM 1290 C C . TRP A 1 125 ? 36.077 112.769 3.114 1.00 21.15 125 TRP A C 1
ATOM 1291 O O . TRP A 1 125 ? 35.351 112.398 2.188 1.00 23.71 125 TRP A O 1
ATOM 1312 N N . VAL A 1 126 ? 35.683 113.621 4.054 1.00 22.11 126 VAL A N 1
ATOM 1313 C CA . VAL A 1 126 ? 34.457 114.399 3.917 1.00 23.28 126 VAL A CA 1
ATOM 1314 C C . VAL A 1 126 ? 34.778 115.659 3.123 1.00 23.28 126 VAL A C 1
ATOM 1315 O O . VAL A 1 126 ? 35.762 116.353 3.411 1.00 23.71 126 VAL A O 1
ATOM 1328 N N . LEU A 1 127 ? 33.945 115.964 2.119 1.00 21.81 127 LEU A N 1
ATOM 1329 C CA . LEU A 1 127 ? 34.223 117.074 1.219 1.00 21.32 127 LEU A CA 1
ATOM 1330 C C . LEU A 1 127 ? 33.306 118.260 1.507 1.00 23.92 127 LEU A C 1
ATOM 1331 O O . LEU A 1 127 ? 32.141 118.072 1.871 1.00 23.91 127 LEU A O 1
ATOM 1347 N N . PRO A 1 128 ? 33.792 119.503 1.335 1.00 24.35 128 PRO A N 1
ATOM 1348 C CA . PRO A 1 128 ? 35.156 119.859 0.916 1.00 21.12 128 PRO A CA 1
ATOM 1349 C C . PRO A 1 128 ? 36.185 119.557 1.995 1.00 19.98 128 PRO A C 1
ATOM 1350 O O . PRO A 1 128 ? 35.929 119.822 3.166 1.00 23.80 128 PRO A O 1
ATOM 1361 N N . ALA A 1 129 ? 37.325 119.003 1.604 1.00 18.84 129 ALA A N 1
ATOM 1362 C CA . ALA A 1 129 ? 38.354 118.595 2.546 1.00 22.29 129 ALA A CA 1
ATOM 1363 C C . ALA A 1 129 ? 39.488 119.609 2.556 1.00 22.13 129 ALA A C 1
ATOM 1364 O O . ALA A 1 129 ? 39.913 120.091 1.504 1.00 25.65 129 ALA A O 1
ATOM 1371 N N . ALA A 1 130 ? 39.975 119.924 3.759 1.00 21.86 130 ALA A N 1
ATOM 1372 C CA . ALA A 1 130 ? 41.131 120.803 3.892 1.00 20.77 130 ALA A CA 1
ATOM 1373 C C . ALA A 1 130 ? 42.339 120.264 3.132 1.00 19.84 130 ALA A C 1
ATOM 1374 O O . ALA A 1 130 ? 43.142 121.046 2.613 1.00 19.75 130 ALA A O 1
ATOM 1381 N N . GLU A 1 131 ? 42.483 118.939 3.051 1.00 19.59 131 GLU A N 1
ATOM 1382 C CA . GLU A 1 131 ? 43.621 118.356 2.346 1.00 25.25 131 GLU A CA 1
ATOM 1383 C C . GLU A 1 131 ? 43.642 118.743 0.873 1.00 24.27 131 GLU A C 1
ATOM 1384 O O . GLU A 1 131 ? 44.720 118.847 0.277 1.00 25.82 131 GLU A O 1
ATOM 1396 N N . PHE A 1 132 ? 42.473 118.940 0.264 1.00 19.30 132 PHE A N 1
ATOM 1397 C CA . PHE A 1 132 ? 42.375 119.211 -1.164 1.00 20.18 132 PHE A CA 1
ATOM 1398 C C . PHE A 1 132 ? 42.242 120.694 -1.477 1.00 19.27 132 PHE A C 1
ATOM 1399 O O . PHE A 1 132 ? 42.082 121.058 -2.647 1.00 16.01 132 PHE A O 1
ATOM 1416 N N . HIS A 1 133 ? 42.313 121.555 -0.468 1.00 21.36 133 HIS A N 1
ATOM 1417 C CA . HIS A 1 133 ? 42.235 122.988 -0.702 1.00 20.09 133 HIS A CA 1
ATOM 1418 C C . HIS A 1 133 ? 43.433 123.456 -1.521 1.00 19.23 133 HIS A C 1
ATOM 1419 O O . HIS A 1 133 ? 44.584 123.215 -1.151 1.00 23.39 133 HIS A O 1
ATOM 1433 N N . GLY A 1 134 ? 43.161 124.123 -2.641 1.00 18.87 134 GLY A N 1
ATOM 1434 C CA . GLY A 1 134 ? 44.205 124.586 -3.533 1.00 22.48 134 GLY A CA 1
ATOM 1435 C C . GLY A 1 134 ? 44.724 123.561 -4.523 1.00 21.73 134 GLY A C 1
ATOM 1436 O O . GLY A 1 134 ? 45.557 123.913 -5.368 1.00 23.33 134 GLY A O 1
ATOM 1440 N N . LEU A 1 135 ? 44.268 122.309 -4.454 1.00 18.69 135 LEU A N 1
ATOM 1441 C CA . LEU A 1 135 ? 44.756 121.284 -5.375 1.00 19.87 135 LEU A CA 1
ATOM 1442 C C . LEU A 1 135 ? 44.366 121.601 -6.817 1.00 20.34 135 LEU A C 1
ATOM 1443 O O . LEU A 1 135 ? 45.190 121.502 -7.734 1.00 22.37 135 LEU A O 1
ATOM 1459 N N . TRP A 1 136 ? 43.105 121.979 -7.033 1.00 22.44 136 TRP A N 1
ATOM 1460 C CA . TRP A 1 136 ? 42.615 122.288 -8.373 1.00 18.30 136 TRP A CA 1
ATOM 1461 C C . TRP A 1 136 ? 43.526 123.288 -9.081 1.00 18.03 136 TRP A C 1
ATOM 1462 O O . TRP A 1 136 ? 43.950 123.063 -10.219 1.00 16.74 136 TRP A O 1
ATOM 1483 N N . ASP A 1 137 ? 43.849 124.397 -8.418 1.00 24.52 137 ASP A N 1
ATOM 1484 C CA . ASP A 1 137 ? 44.666 125.424 -9.055 1.00 28.37 137 ASP A CA 1
ATOM 1485 C C . ASP A 1 137 ? 46.120 125.003 -9.212 1.00 21.23 137 ASP A C 1
ATOM 1486 O O . ASP A 1 137 ? 46.827 125.575 -10.046 1.00 25.15 137 ASP A O 1
ATOM 1495 N N . SER A 1 138 ? 46.589 124.035 -8.425 1.00 18.60 138 SER A N 1
ATOM 1496 C CA . SER A 1 138 ? 47.958 123.555 -8.568 1.00 20.95 138 SER A CA 1
ATOM 1497 C C . SER A 1 138 ? 48.146 122.694 -9.812 1.00 22.90 138 SER A C 1
ATOM 1498 O O . SER A 1 138 ? 49.289 122.455 -10.213 1.00 25.17 138 SER A O 1
ATOM 1506 N N . LEU A 1 139 ? 47.062 122.219 -10.423 1.00 18.12 139 LEU A N 1
ATOM 1507 C CA . LEU A 1 139 ? 47.146 121.366 -11.605 1.00 22.38 139 LEU A CA 1
ATOM 1508 C C . LEU A 1 139 ? 47.024 122.246 -12.845 1.00 22.56 139 LEU A C 1
ATOM 1509 O O . LEU A 1 139 ? 45.985 122.875 -13.072 1.00 23.35 139 LEU A O 1
ATOM 1525 N N . VAL A 1 140 ? 48.084 122.289 -13.646 1.00 26.68 140 VAL A N 1
ATOM 1526 C CA . VAL A 1 140 ? 48.155 123.135 -14.833 1.00 25.94 140 VAL A CA 1
ATOM 1527 C C . VAL A 1 140 ? 48.064 122.234 -16.056 1.00 27.18 140 VAL A C 1
ATOM 1528 O O . VAL A 1 140 ? 49.039 121.565 -16.415 1.00 28.04 140 VAL A O 1
ATOM 1541 N N . TYR A 1 141 ? 46.915 122.229 -16.716 1.00 30.94 141 TYR A N 1
ATOM 1542 C CA . TYR A 1 141 ? 46.757 121.518 -17.976 1.00 31.62 141 TYR A CA 1
ATOM 1543 C C . TYR A 1 141 ? 46.509 122.511 -19.101 1.00 39.25 141 TYR A C 1
ATOM 1544 O O . TYR A 1 141 ? 46.328 123.711 -18.881 1.00 40.72 141 TYR A O 1
ATOM 1562 N N . ASP A 1 142 ? 46.520 121.996 -20.324 1.00 49.90 142 ASP A N 1
ATOM 1563 C CA . ASP A 1 142 ? 46.211 122.846 -21.459 1.00 59.30 142 ASP A CA 1
ATOM 1564 C C . ASP A 1 142 ? 44.765 123.319 -21.371 1.00 57.31 142 ASP A C 1
ATOM 1565 O O . ASP A 1 142 ? 43.934 122.751 -20.656 1.00 49.90 142 ASP A O 1
ATOM 1574 N N . VAL A 1 143 ? 44.477 124.387 -22.108 1.00 67.44 143 VAL A N 1
ATOM 1575 C CA . VAL A 1 143 ? 43.215 125.109 -21.988 1.00 69.91 143 VAL A CA 1
ATOM 1576 C C . VAL A 1 143 ? 42.032 124.147 -21.993 1.00 64.85 143 VAL A C 1
ATOM 1577 O O . VAL A 1 143 ? 41.859 123.349 -22.922 1.00 62.36 143 VAL A O 1
ATOM 1590 N N . GLU A 1 144 ? 41.219 124.220 -20.940 1.00 63.60 144 GLU A N 1
ATOM 1591 C CA . GLU A 1 144 ? 39.889 123.619 -20.841 1.00 59.32 144 GLU A CA 1
ATOM 1592 C C . GLU A 1 144 ? 39.887 122.104 -20.673 1.00 46.53 144 GLU A C 1
ATOM 1593 O O . GLU A 1 144 ? 38.829 121.480 -20.853 1.00 41.00 144 GLU A O 1
ATOM 1605 N N . VAL A 1 145 ? 41.012 121.484 -20.319 1.00 40.55 145 VAL A N 1
ATOM 1606 C CA . VAL A 1 145 ? 40.969 120.096 -19.869 1.00 36.70 145 VAL A CA 1
ATOM 1607 C C . VAL A 1 145 ? 40.132 119.993 -18.600 1.00 28.62 145 VAL A C 1
ATOM 1608 O O . VAL A 1 145 ? 39.208 119.177 -18.502 1.00 25.60 145 VAL A O 1
ATOM 1621 N N . LYS A 1 146 ? 40.432 120.838 -17.615 1.00 28.41 146 LYS A N 1
ATOM 1622 C CA . LYS A 1 146 ? 39.697 120.806 -16.355 1.00 26.81 146 LYS A CA 1
ATOM 1623 C C . LYS A 1 146 ? 38.294 121.379 -16.515 1.00 27.93 146 LYS A C 1
ATOM 1624 O O . LYS A 1 146 ? 37.347 120.897 -15.883 1.00 27.35 146 LYS A O 1
ATOM 1643 N N . SER A 1 147 ? 38.142 122.418 -17.339 1.00 28.08 147 SER A N 1
ATOM 1644 C CA . SER A 1 147 ? 36.822 122.994 -17.581 1.00 33.75 147 SER A CA 1
ATOM 1645 C C . SER A 1 147 ? 35.870 121.957 -18.167 1.00 32.65 147 SER A C 1
ATOM 1646 O O . SER A 1 147 ? 34.800 121.686 -17.609 1.00 28.45 147 SER A O 1
ATOM 1654 N N . HIS A 1 148 ? 36.245 121.364 -19.303 1.00 33.30 148 HIS A N 1
ATOM 1655 C CA . HIS A 1 148 ? 35.360 120.406 -19.959 1.00 34.74 148 HIS A CA 1
ATOM 1656 C C . HIS A 1 148 ? 35.074 119.218 -19.054 1.00 30.20 148 HIS A C 1
ATOM 1657 O O . HIS A 1 148 ? 33.940 118.727 -18.997 1.00 27.02 148 HIS A O 1
ATOM 1671 N N . LEU A 1 149 ? 36.091 118.745 -18.334 1.00 27.19 149 LEU A N 1
ATOM 1672 C CA . LEU A 1 149 ? 35.888 117.640 -17.409 1.00 27.62 149 LEU A CA 1
ATOM 1673 C C . LEU A 1 149 ? 34.836 117.992 -16.367 1.00 24.01 149 LEU A C 1
ATOM 1674 O O . LEU A 1 149 ? 33.941 117.189 -16.075 1.00 23.24 149 LEU A O 1
ATOM 1690 N N . LEU A 1 150 ? 34.920 119.196 -15.806 1.00 24.15 150 LEU A N 1
ATOM 1691 C CA . LEU A 1 150 ? 33.913 119.648 -14.857 1.00 22.20 150 LEU A CA 1
ATOM 1692 C C . LEU A 1 150 ? 32.536 119.729 -15.514 1.00 21.39 150 LEU A C 1
ATOM 1693 O O . LEU A 1 150 ? 31.537 119.283 -14.936 1.00 22.25 150 LEU A O 1
ATOM 1709 N N . ASP A 1 151 ? 32.468 120.271 -16.734 1.00 22.51 151 ASP A N 1
ATOM 1710 C CA . ASP A 1 151 ? 31.189 120.405 -17.427 1.00 28.70 151 ASP A CA 1
ATOM 1711 C C . ASP A 1 151 ? 30.578 119.047 -17.754 1.00 24.21 151 ASP A C 1
ATOM 1712 O O . ASP A 1 151 ? 29.361 118.864 -17.633 1.00 23.14 151 ASP A O 1
ATOM 1721 N N . TYR A 1 152 ? 31.400 118.083 -18.176 1.00 19.18 152 TYR A N 1
ATOM 1722 C CA . TYR A 1 152 ? 30.883 116.752 -18.483 1.00 16.77 152 TYR A CA 1
ATOM 1723 C C . TYR A 1 152 ? 30.207 116.137 -17.265 1.00 22.47 152 TYR A C 1
ATOM 1724 O O . TYR A 1 152 ? 29.057 115.686 -17.335 1.00 18.34 152 TYR A O 1
ATOM 1742 N N . VAL A 1 153 ? 30.913 116.103 -16.134 1.00 24.94 153 VAL A N 1
ATOM 1743 C CA . VAL A 1 153 ? 30.342 115.517 -14.928 1.00 20.18 153 VAL A CA 1
ATOM 1744 C C . VAL A 1 153 ? 29.148 116.337 -14.454 1.00 22.30 153 VAL A C 1
ATOM 1745 O O . VAL A 1 153 ? 28.184 115.782 -13.916 1.00 25.03 153 VAL A O 1
ATOM 1758 N N . MET A 1 154 ? 29.178 117.659 -14.662 1.00 23.40 154 MET A N 1
ATOM 1759 C CA . MET A 1 154 ? 28.044 118.500 -14.292 1.00 25.34 154 MET A CA 1
ATOM 1760 C C . MET A 1 154 ? 26.807 118.112 -15.093 1.00 24.10 154 MET A C 1
ATOM 1761 O O . MET A 1 154 ? 25.707 118.012 -14.538 1.00 27.01 154 MET A O 1
ATOM 1775 N N . THR A 1 155 ? 26.969 117.870 -16.400 1.00 23.62 155 THR A N 1
ATOM 1776 C CA . THR A 1 155 ? 25.839 117.459 -17.229 1.00 21.12 155 THR A CA 1
ATOM 1777 C C . THR A 1 155 ? 25.371 116.059 -16.856 1.00 18.42 155 THR A C 1
ATOM 1778 O O . THR A 1 155 ? 24.163 115.795 -16.811 1.00 15.05 155 THR A O 1
ATOM 1789 N N . THR A 1 156 ? 26.313 115.151 -16.586 1.00 18.32 156 THR A N 1
ATOM 1790 C CA . THR A 1 156 ? 25.953 113.818 -16.113 1.00 18.86 156 THR A CA 1
ATOM 1791 C C . THR A 1 156 ? 25.072 113.902 -14.876 1.00 21.38 156 THR A C 1
ATOM 1792 O O . THR A 1 156 ? 24.019 113.260 -14.802 1.00 22.52 156 THR A O 1
ATOM 1803 N N . LEU A 1 157 ? 25.490 114.691 -13.885 1.00 27.92 157 LEU A N 1
ATOM 1804 C CA . LEU A 1 157 ? 24.699 114.811 -12.665 1.00 26.86 157 LEU A CA 1
ATOM 1805 C C . LEU A 1 157 ? 23.365 115.493 -12.939 1.00 24.76 157 LEU A C 1
ATOM 1806 O O . LEU A 1 157 ? 22.345 115.128 -12.346 1.00 21.80 157 LEU A O 1
ATOM 1822 N N . LEU A 1 158 ? 23.347 116.479 -13.835 1.00 26.16 158 LEU A N 1
ATOM 1823 C CA . LEU A 1 158 ? 22.075 117.071 -14.236 1.00 26.59 158 LEU A CA 1
ATOM 1824 C C . LEU A 1 158 ? 21.163 116.020 -14.856 1.00 25.59 158 LEU A C 1
ATOM 1825 O O . LEU A 1 158 ? 19.998 115.885 -14.466 1.00 28.43 158 LEU A O 1
ATOM 1841 N N . PHE A 1 159 ? 21.679 115.263 -15.829 1.00 21.63 159 PHE A N 1
ATOM 1842 C CA . PHE A 1 159 ? 20.874 114.233 -16.477 1.00 18.38 159 PHE A CA 1
ATOM 1843 C C . PHE A 1 159 ? 20.400 113.189 -15.472 1.00 20.12 159 PHE A C 1
ATOM 1844 O O . PHE A 1 159 ? 19.243 112.755 -15.514 1.00 20.54 159 PHE A O 1
ATOM 1861 N N . SER A 1 160 ? 21.284 112.760 -14.568 1.00 20.19 160 SER A N 1
ATOM 1862 C CA . SER A 1 160 ? 20.875 111.811 -13.539 1.00 21.56 160 SER A CA 1
ATOM 1863 C C . SER A 1 160 ? 19.781 112.401 -12.658 1.00 26.78 160 SER A C 1
ATOM 1864 O O . SER A 1 160 ? 18.806 111.720 -12.320 1.00 25.54 160 SER A O 1
ATOM 1872 N N . ASP A 1 161 ? 19.926 113.672 -12.284 1.00 30.23 161 ASP A N 1
ATOM 1873 C CA . ASP A 1 161 ? 18.977 114.301 -11.374 1.00 34.95 161 ASP A CA 1
ATOM 1874 C C . ASP A 1 161 ? 17.591 114.409 -11.996 1.00 34.75 161 ASP A C 1
ATOM 1875 O O . ASP A 1 161 ? 16.584 114.285 -11.292 1.00 32.43 161 ASP A O 1
ATOM 1884 N N . LYS A 1 162 ? 17.515 114.641 -13.304 1.00 35.66 162 LYS A N 1
ATOM 1885 C CA . LYS A 1 162 ? 16.242 114.766 -14.003 1.00 33.52 162 LYS A CA 1
ATOM 1886 C C . LYS A 1 162 ? 15.752 113.444 -14.576 1.00 28.94 162 LYS A C 1
ATOM 1887 O O . LYS A 1 162 ? 14.712 113.421 -15.242 1.00 28.49 162 LYS A O 1
ATOM 1906 N N . ASN A 1 163 ? 16.474 112.351 -14.337 1.00 31.24 163 ASN A N 1
ATOM 1907 C CA . ASN A 1 163 ? 16.075 111.028 -14.809 1.00 36.24 163 ASN A CA 1
ATOM 1908 C C . ASN A 1 163 ? 16.007 110.985 -16.334 1.00 30.68 163 ASN A C 1
ATOM 1909 O O . ASN A 1 163 ? 15.071 110.434 -16.916 1.00 28.25 163 ASN A O 1
ATOM 1920 N N . VAL A 1 164 ? 17.004 111.583 -16.990 1.00 28.44 164 VAL A N 1
ATOM 1921 C CA . VAL A 1 164 ? 17.117 111.441 -18.434 1.00 26.49 164 VAL A CA 1
ATOM 1922 C C . VAL A 1 164 ? 17.320 109.973 -18.765 1.00 23.79 164 VAL A C 1
ATOM 1923 O O . VAL A 1 164 ? 18.216 109.313 -18.224 1.00 23.26 164 VAL A O 1
ATOM 1936 N N . ASN A 1 165 ? 16.481 109.454 -19.655 1.00 23.36 165 ASN A N 1
ATOM 1937 C CA . ASN A 1 165 ? 16.594 108.078 -20.116 1.00 22.70 165 ASN A CA 1
ATOM 1938 C C . ASN A 1 165 ? 17.91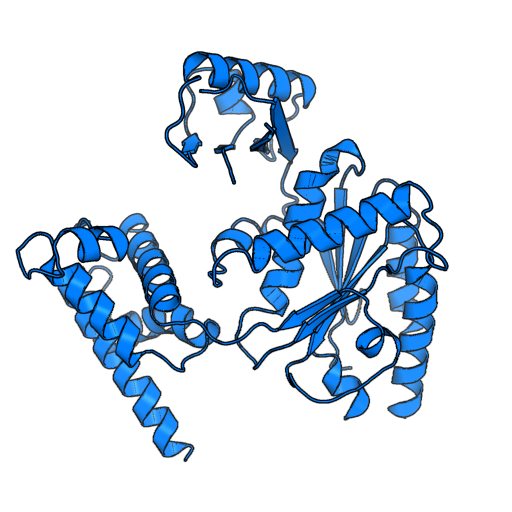7 107.870 -20.843 1.00 19.59 165 ASN A C 1
ATOM 1939 O O . ASN A 1 165 ? 18.140 108.448 -21.911 1.00 18.00 165 ASN A O 1
ATOM 1950 N N . SER A 1 166 ? 18.806 107.054 -20.277 1.00 17.72 166 SER A N 1
ATOM 1951 C CA . SER A 1 166 ? 20.094 106.821 -20.916 1.00 26.41 166 SER A CA 1
ATOM 1952 C C . SER A 1 166 ? 19.982 105.939 -22.154 1.00 25.95 166 SER A C 1
ATOM 1953 O O . SER A 1 166 ? 20.946 105.858 -22.919 1.00 23.47 166 SER A O 1
ATOM 1961 N N . ASN A 1 167 ? 18.837 105.286 -22.376 1.00 28.33 167 ASN A N 1
ATOM 1962 C CA . ASN A 1 167 ? 18.609 104.614 -23.653 1.00 26.53 167 ASN A CA 1
ATOM 1963 C C . ASN A 1 167 ? 18.569 105.609 -24.802 1.00 24.12 167 ASN A C 1
ATOM 1964 O O . ASN A 1 167 ? 18.864 105.248 -25.948 1.00 25.32 167 ASN A O 1
ATOM 1975 N N . LEU A 1 168 ? 18.186 106.855 -24.520 1.00 20.80 168 LEU A N 1
ATOM 1976 C CA . LEU A 1 168 ? 17.987 107.868 -25.545 1.00 19.49 168 LEU A CA 1
ATOM 1977 C C . LEU A 1 168 ? 19.109 108.892 -25.616 1.00 18.86 168 LEU A C 1
ATOM 1978 O O . LEU A 1 168 ? 19.411 109.381 -26.706 1.00 19.31 168 LEU A O 1
ATOM 1994 N N . ILE A 1 169 ? 19.731 109.224 -24.487 1.00 18.23 169 ILE A N 1
ATOM 1995 C CA . ILE A 1 169 ? 20.894 110.102 -24.452 1.00 20.00 169 ILE A CA 1
ATOM 1996 C C . ILE A 1 169 ? 21.945 109.439 -23.576 1.00 20.94 169 ILE A C 1
ATOM 1997 O O . ILE A 1 169 ? 21.661 109.074 -22.431 1.00 18.80 169 ILE A O 1
ATOM 2013 N N . THR A 1 170 ? 23.154 109.291 -24.106 1.00 21.90 170 THR A N 1
ATOM 2014 C CA . THR A 1 170 ? 24.162 108.448 -23.474 1.00 22.36 170 THR A CA 1
ATOM 2015 C C . THR A 1 170 ? 24.796 109.174 -22.293 1.00 19.76 170 THR A C 1
ATOM 2016 O O . THR A 1 170 ? 25.337 110.274 -22.447 1.00 20.24 170 THR A O 1
ATOM 2027 N N . TRP A 1 171 ? 24.737 108.553 -21.118 1.00 17.99 171 TRP A N 1
ATOM 2028 C CA . TRP A 1 171 ? 25.448 109.041 -19.947 1.00 19.07 171 TRP A CA 1
ATOM 2029 C C . TRP A 1 171 ? 25.494 107.924 -18.916 1.00 18.64 171 TRP A C 1
ATOM 2030 O O . TRP A 1 171 ? 24.622 107.052 -18.894 1.00 19.04 171 TRP A O 1
ATOM 2051 N N . ASN A 1 172 ? 26.524 107.954 -18.074 1.00 17.39 172 ASN A N 1
ATOM 2052 C CA . ASN A 1 172 ? 26.586 107.083 -16.907 1.00 20.21 172 ASN A CA 1
ATOM 2053 C C . ASN A 1 172 ? 27.441 107.771 -15.849 1.00 21.83 172 ASN A C 1
ATOM 2054 O O . ASN A 1 172 ? 27.850 108.925 -16.010 1.00 20.81 172 ASN A O 1
ATOM 2065 N N . ARG A 1 173 ? 27.721 107.052 -14.762 1.00 26.23 173 ARG A N 1
ATOM 2066 C CA . ARG A 1 173 ? 28.318 107.641 -13.571 1.00 28.97 173 ARG A CA 1
ATOM 2067 C C . ARG A 1 173 ? 29.796 107.298 -13.413 1.00 25.75 173 ARG A C 1
ATOM 2068 O O . ARG A 1 173 ? 30.342 107.440 -12.316 1.00 25.80 173 ARG A O 1
ATOM 2089 N N . VAL A 1 174 ? 30.459 106.859 -14.481 1.00 23.99 174 VAL A N 1
ATOM 2090 C CA . VAL A 1 174 ? 31.859 106.454 -14.427 1.00 23.49 174 VAL A CA 1
ATOM 2091 C C . VAL A 1 174 ? 32.697 107.459 -15.205 1.00 23.57 174 VAL A C 1
ATOM 2092 O O . VAL A 1 174 ? 32.352 107.828 -16.334 1.00 21.01 174 VAL A O 1
ATOM 2105 N N . VAL A 1 175 ? 33.803 107.887 -14.600 1.00 26.47 175 VAL A N 1
ATOM 2106 C CA . VAL A 1 175 ? 34.752 108.816 -15.202 1.00 20.84 175 VAL A CA 1
ATOM 2107 C C . VAL A 1 175 ? 36.112 108.137 -15.223 1.00 21.13 175 VAL A C 1
ATOM 2108 O O . VAL A 1 175 ? 36.543 107.582 -14.206 1.00 26.01 175 VAL A O 1
ATOM 2121 N N . LEU A 1 176 ? 36.785 108.180 -16.373 1.00 20.30 176 LEU A N 1
ATOM 2122 C CA . LEU A 1 176 ? 38.115 107.598 -16.525 1.00 22.48 176 LEU A CA 1
ATOM 2123 C C . LEU A 1 176 ? 39.093 108.680 -16.956 1.00 20.80 176 LEU A C 1
ATOM 2124 O O . LEU A 1 176 ? 38.903 109.314 -17.999 1.00 23.47 176 LEU A O 1
ATOM 2140 N N . LEU A 1 177 ? 40.134 108.883 -16.157 1.00 19.07 177 LEU A N 1
ATOM 2141 C CA . LEU A 1 177 ? 41.297 109.659 -16.563 1.00 18.48 177 LEU A CA 1
ATOM 2142 C C . LEU A 1 177 ? 42.424 108.684 -16.865 1.00 19.83 177 LEU A C 1
ATOM 2143 O O . LEU A 1 177 ? 42.793 107.872 -16.012 1.00 20.17 177 LEU A O 1
ATOM 2159 N N . HIS A 1 178 ? 42.957 108.749 -18.078 1.00 22.68 178 HIS A N 1
ATOM 2160 C CA . HIS A 1 178 ? 44.041 107.870 -18.479 1.00 24.32 178 HIS A CA 1
ATOM 2161 C C . HIS A 1 178 ? 45.171 108.708 -19.051 1.00 24.17 178 HIS A C 1
ATOM 2162 O O . HIS A 1 178 ? 44.944 109.739 -19.684 1.00 22.70 178 HIS A O 1
ATOM 2176 N N . GLY A 1 179 ? 46.393 108.257 -18.809 1.00 28.18 179 GLY A N 1
ATOM 2177 C CA . GLY A 1 179 ? 47.567 109.056 -19.054 1.00 30.87 179 GLY A CA 1
ATOM 2178 C C . GLY A 1 179 ? 48.800 108.306 -18.606 1.00 28.87 179 GLY A C 1
ATOM 2179 O O . GLY A 1 179 ? 48.706 107.295 -17.903 1.00 26.37 179 GLY A O 1
ATOM 2183 N N . PRO A 1 180 ? 49.980 108.778 -18.988 1.00 29.78 180 PRO A N 1
ATOM 2184 C CA . PRO A 1 180 ? 51.207 108.249 -18.397 1.00 35.14 180 PRO A CA 1
ATOM 2185 C C . PRO A 1 180 ? 51.255 108.583 -16.909 1.00 34.76 180 PRO A C 1
ATOM 2186 O O . PRO A 1 180 ? 50.586 109.521 -16.459 1.00 35.53 180 PRO A O 1
ATOM 2197 N N . PRO A 1 181 ? 52.020 107.828 -16.126 1.00 32.41 181 PRO A N 1
ATOM 2198 C CA . PRO A 1 181 ? 52.090 108.119 -14.688 1.00 30.96 181 PRO A CA 1
ATOM 2199 C C . PRO A 1 181 ? 52.734 109.466 -14.407 1.00 35.06 181 PRO A C 1
ATOM 2200 O O . PRO A 1 181 ? 53.630 109.919 -15.122 1.00 40.89 181 PRO A O 1
ATOM 2211 N N . GLY A 1 182 ? 52.254 110.112 -13.346 1.00 32.08 182 GLY A N 1
ATOM 2212 C CA . GLY A 1 182 ? 52.798 111.379 -12.907 1.00 32.31 182 GLY A CA 1
ATOM 2213 C C . GLY A 1 182 ? 52.179 112.609 -13.528 1.00 29.57 182 GLY A C 1
ATOM 2214 O O . GLY A 1 182 ? 52.711 113.709 -13.335 1.00 26.97 182 GLY A O 1
ATOM 2218 N N . THR A 1 183 ? 51.073 112.470 -14.255 1.00 21.61 183 THR A N 1
ATOM 2219 C CA . THR A 1 183 ? 50.435 113.601 -14.912 1.00 22.08 183 THR A CA 1
ATOM 2220 C C . THR A 1 183 ? 49.306 114.209 -14.086 1.00 19.18 183 THR A C 1
ATOM 2221 O O . THR A 1 183 ? 48.545 115.028 -14.610 1.00 20.68 183 THR A O 1
ATOM 2232 N N . GLY A 1 184 ? 49.180 113.838 -12.817 1.00 20.88 184 GLY A N 1
ATOM 2233 C CA . GLY A 1 184 ? 48.199 114.456 -11.946 1.00 25.51 184 GLY A CA 1
ATOM 2234 C C . GLY A 1 184 ? 46.824 113.828 -11.974 1.00 21.80 184 GLY A C 1
ATOM 2235 O O . GLY A 1 184 ? 45.861 114.469 -11.539 1.00 23.50 184 GLY A O 1
ATOM 2239 N N . LYS A 1 185 ? 46.703 112.590 -12.456 1.00 21.99 185 LYS A N 1
ATOM 2240 C CA . LYS A 1 185 ? 45.389 111.979 -12.645 1.00 24.14 185 LYS A CA 1
ATOM 2241 C C . LYS A 1 185 ? 44.667 111.786 -11.316 1.00 23.16 185 LYS A C 1
ATOM 2242 O O . LYS A 1 185 ? 43.503 112.179 -11.167 1.00 19.42 185 LYS A O 1
ATOM 2261 N N . THR A 1 186 ? 45.339 111.170 -10.340 1.00 22.45 186 THR A N 1
ATOM 2262 C CA . THR A 1 186 ? 44.721 110.971 -9.032 1.00 26.32 186 THR A CA 1
ATOM 2263 C C . THR A 1 186 ? 44.371 112.309 -8.396 1.00 23.31 186 THR A C 1
ATOM 2264 O O . THR A 1 186 ? 43.279 112.480 -7.841 1.00 23.24 186 THR A O 1
ATOM 2275 N N . SER A 1 187 ? 45.293 113.272 -8.467 1.00 20.97 187 SER A N 1
ATOM 2276 C CA . SER A 1 187 ? 45.046 114.591 -7.896 1.00 22.57 187 SER A CA 1
ATOM 2277 C C . SER A 1 187 ? 43.851 115.265 -8.556 1.00 20.53 187 SER A C 1
ATOM 2278 O O . SER A 1 187 ? 43.039 115.910 -7.882 1.00 20.69 187 SER A O 1
ATOM 2286 N N . LEU A 1 188 ? 43.726 115.128 -9.878 1.00 19.06 188 LEU A N 1
ATOM 2287 C CA . LEU A 1 188 ? 42.632 115.787 -10.581 1.00 14.79 188 LEU A CA 1
ATOM 2288 C C . LEU A 1 188 ? 41.286 115.167 -10.230 1.00 16.79 188 LEU A C 1
ATOM 2289 O O . LEU A 1 188 ? 40.275 115.875 -10.183 1.00 18.77 188 LEU A O 1
ATOM 2305 N N . CYS A 1 189 ? 41.249 113.856 -9.987 1.00 19.80 189 CYS A N 1
ATOM 2306 C CA . CYS A 1 189 ? 40.027 113.237 -9.483 1.00 18.96 189 CYS A CA 1
ATOM 2307 C C . CYS A 1 189 ? 39.636 113.837 -8.140 1.00 19.83 189 CYS A C 1
ATOM 2308 O O . CYS A 1 189 ? 38.484 114.235 -7.933 1.00 22.12 189 CYS A O 1
ATOM 2316 N N . LYS A 1 190 ? 40.590 113.910 -7.210 1.00 19.01 190 LYS A N 1
ATOM 2317 C CA . LYS A 1 190 ? 40.315 114.505 -5.908 1.00 13.89 190 LYS A CA 1
ATOM 2318 C C . LYS A 1 190 ? 39.893 115.962 -6.055 1.00 13.60 190 LYS A C 1
ATOM 2319 O O . LYS A 1 190 ? 38.908 116.401 -5.452 1.00 16.59 190 LYS A O 1
ATOM 2338 N N . ALA A 1 191 ? 40.631 116.728 -6.860 1.00 15.16 191 ALA A N 1
ATOM 2339 C CA . ALA A 1 191 ? 40.291 118.130 -7.064 1.00 13.42 191 ALA A CA 1
ATOM 2340 C C . ALA A 1 191 ? 38.941 118.275 -7.754 1.00 18.56 191 ALA A C 1
ATOM 2341 O O . ALA A 1 191 ? 38.170 119.188 -7.438 1.00 17.31 191 ALA A O 1
ATOM 2348 N N . LEU A 1 192 ? 38.645 117.392 -8.709 1.00 20.52 192 LEU A N 1
ATOM 2349 C CA . LEU A 1 192 ? 37.348 117.418 -9.375 1.00 18.89 192 LEU A CA 1
ATOM 2350 C C . LEU A 1 192 ? 36.221 117.158 -8.385 1.00 16.05 192 LEU A C 1
ATOM 2351 O O . LEU A 1 192 ? 35.199 117.856 -8.386 1.00 17.35 192 LEU A O 1
ATOM 2367 N N . ALA A 1 193 ? 36.391 116.150 -7.526 1.00 15.79 193 ALA A N 1
ATOM 2368 C CA . ALA A 1 193 ? 35.383 115.864 -6.512 1.00 19.29 193 ALA A CA 1
ATOM 2369 C C . ALA A 1 193 ? 35.171 117.060 -5.595 1.00 21.30 193 ALA A C 1
ATOM 2370 O O . ALA A 1 193 ? 34.035 117.361 -5.209 1.00 21.19 193 ALA A O 1
ATOM 2377 N N . GLN A 1 194 ? 36.254 117.752 -5.230 1.00 18.99 194 GLN A N 1
ATOM 2378 C CA . GLN A 1 194 ? 36.127 118.932 -4.379 1.00 20.22 194 GLN A CA 1
ATOM 2379 C C . GLN A 1 194 ? 35.380 120.050 -5.098 1.00 20.66 194 GLN A C 1
ATOM 2380 O O . GLN A 1 194 ? 34.485 120.676 -4.518 1.00 23.13 194 GLN A O 1
ATOM 2394 N N . LYS A 1 195 ? 35.733 120.309 -6.362 1.00 17.37 195 LYS A N 1
ATOM 2395 C CA . LYS A 1 195 ? 35.069 121.354 -7.136 1.00 21.53 195 LYS A CA 1
ATOM 2396 C C . LYS A 1 195 ? 33.573 121.091 -7.248 1.00 22.20 195 LYS A C 1
ATOM 2397 O O . LYS A 1 195 ? 32.751 121.993 -7.045 1.00 21.84 195 LYS A O 1
ATOM 2416 N N . LEU A 1 196 ? 33.202 119.855 -7.586 1.00 19.72 196 LEU A N 1
ATOM 2417 C CA . LEU A 1 196 ? 31.795 119.523 -7.775 1.00 20.14 196 LEU A CA 1
ATOM 2418 C C . LEU A 1 196 ? 31.008 119.707 -6.486 1.00 22.54 196 LEU A C 1
ATOM 2419 O O . LEU A 1 196 ? 29.929 120.310 -6.486 1.00 22.45 196 LEU A O 1
ATOM 2435 N N . THR A 1 197 ? 31.529 119.181 -5.375 1.00 19.97 197 THR A N 1
ATOM 2436 C CA . THR A 1 197 ? 30.877 119.377 -4.085 1.00 16.59 197 THR A CA 1
ATOM 2437 C C . THR A 1 197 ? 30.633 120.855 -3.815 1.00 18.54 197 THR A C 1
ATOM 2438 O O . THR A 1 197 ? 29.546 121.243 -3.373 1.00 21.52 197 THR A O 1
ATOM 2449 N N . ILE A 1 198 ? 31.630 121.698 -4.089 1.00 21.46 198 ILE A N 1
ATOM 2450 C CA . ILE A 1 198 ? 31.479 123.130 -3.853 1.00 24.71 198 ILE A CA 1
ATOM 2451 C C . ILE A 1 198 ? 30.477 123.736 -4.831 1.00 28.07 198 ILE A C 1
ATOM 2452 O O . ILE A 1 198 ? 29.624 124.541 -4.442 1.00 29.42 198 ILE A O 1
ATOM 2468 N N . ARG A 1 199 ? 30.560 123.366 -6.112 1.00 31.61 199 ARG A N 1
ATOM 2469 C CA . ARG A 1 199 ? 29.685 123.974 -7.113 1.00 34.11 199 ARG A CA 1
ATOM 2470 C C . ARG A 1 199 ? 28.243 123.501 -6.976 1.00 34.08 199 ARG A C 1
ATOM 2471 O O . ARG A 1 199 ? 27.320 124.220 -7.372 1.00 36.09 199 ARG A O 1
ATOM 2492 N N . LEU A 1 200 ? 28.028 122.303 -6.429 1.00 37.15 200 LEU A N 1
ATOM 2493 C CA . LEU A 1 200 ? 26.693 121.746 -6.247 1.00 30.92 200 LEU A CA 1
ATOM 2494 C C . LEU A 1 200 ? 26.214 121.850 -4.800 1.00 33.42 200 LEU A C 1
ATOM 2495 O O . LEU A 1 200 ? 25.425 121.016 -4.345 1.00 34.11 200 LEU A O 1
ATOM 2511 N N . SER A 1 201 ? 26.674 122.869 -4.068 1.00 37.38 201 SER A N 1
ATOM 2512 C CA . SER A 1 201 ? 26.267 123.041 -2.678 1.00 41.96 201 SER A CA 1
ATOM 2513 C C . SER A 1 201 ? 24.779 123.337 -2.534 1.00 43.11 201 SER A C 1
ATOM 2514 O O . SER A 1 201 ? 24.239 123.200 -1.431 1.00 45.76 201 SER A O 1
ATOM 2522 N N . SER A 1 202 ? 24.108 123.744 -3.612 1.00 44.54 202 SER A N 1
ATOM 2523 C CA . SER A 1 202 ? 22.672 123.990 -3.550 1.00 48.75 202 SER A CA 1
ATOM 2524 C C . SER A 1 202 ? 21.869 122.697 -3.592 1.00 46.02 202 SER A C 1
ATOM 2525 O O . SER A 1 202 ? 20.768 122.638 -3.036 1.00 49.25 202 SER A O 1
ATOM 2533 N N . ARG A 1 203 ? 22.398 121.661 -4.241 1.00 41.67 203 ARG A N 1
ATOM 2534 C CA . ARG A 1 203 ? 21.722 120.375 -4.353 1.00 37.13 203 ARG A CA 1
ATOM 2535 C C . ARG A 1 203 ? 22.195 119.363 -3.318 1.00 32.76 203 ARG A C 1
ATOM 2536 O O . ARG A 1 203 ? 21.411 118.501 -2.908 1.00 34.44 203 ARG A O 1
ATOM 2557 N N . TYR A 1 204 ? 23.450 119.458 -2.880 1.00 30.40 204 TYR A N 1
ATOM 2558 C CA . TYR A 1 204 ? 24.014 118.561 -1.882 1.00 29.61 204 TYR A CA 1
ATOM 2559 C C . TYR A 1 204 ? 24.614 119.385 -0.755 1.00 31.66 204 TYR A C 1
ATOM 2560 O O . TYR A 1 204 ? 25.175 120.457 -0.993 1.00 33.27 204 TYR A O 1
ATOM 2578 N N . ARG A 1 205 ? 24.500 118.876 0.472 1.00 34.26 205 ARG A N 1
ATOM 2579 C CA . ARG A 1 205 ? 25.005 119.605 1.630 1.00 43.27 205 ARG A CA 1
ATOM 2580 C C . ARG A 1 205 ? 26.485 119.344 1.868 1.00 44.92 205 ARG A C 1
ATOM 2581 O O . ARG A 1 205 ? 27.173 120.191 2.448 1.00 50.99 205 ARG A O 1
ATOM 2602 N N . TYR A 1 206 ? 26.990 118.193 1.434 1.00 40.44 206 TYR A N 1
ATOM 2603 C CA . TYR A 1 206 ? 28.403 117.873 1.580 1.00 35.54 206 TYR A CA 1
ATOM 2604 C C . TYR A 1 206 ? 28.734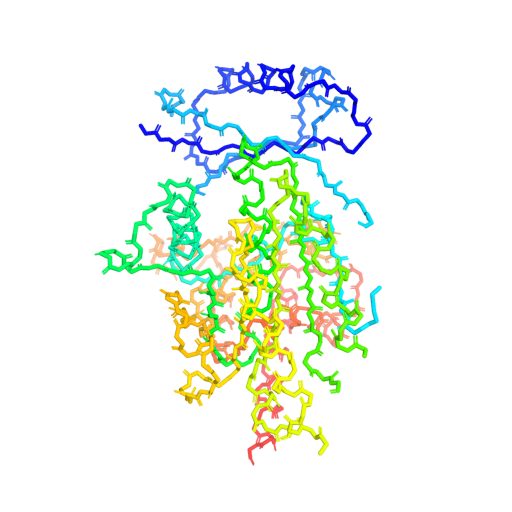 116.744 0.616 1.00 28.96 206 TYR A C 1
ATOM 2605 O O . TYR A 1 206 ? 27.858 116.186 -0.047 1.00 26.64 206 TYR A O 1
ATOM 2623 N N . GLY A 1 207 ? 30.029 116.417 0.540 1.00 26.02 207 GLY A N 1
ATOM 2624 C CA . GLY A 1 207 ? 30.510 115.383 -0.341 1.00 20.96 207 GLY A CA 1
ATOM 2625 C C . GLY A 1 207 ? 31.303 114.331 0.424 1.00 23.39 207 GLY A C 1
ATOM 2626 O O . GLY A 1 207 ? 31.674 114.516 1.587 1.00 22.96 207 GLY A O 1
ATOM 2630 N N . GLN A 1 208 ? 31.537 113.211 -0.254 1.00 21.88 208 GLN A N 1
ATOM 2631 C CA . GLN A 1 208 ? 32.353 112.129 0.280 1.00 20.57 208 GLN A CA 1
ATOM 2632 C C . GLN A 1 208 ? 33.266 111.615 -0.820 1.00 18.75 208 GLN A C 1
ATOM 2633 O O . GLN A 1 208 ? 32.853 111.497 -1.977 1.00 17.61 208 GLN A O 1
ATOM 2647 N N . LEU A 1 209 ? 34.504 111.301 -0.453 1.00 18.98 209 LEU A N 1
ATOM 2648 C CA . LEU A 1 209 ? 35.456 110.687 -1.369 1.00 24.77 209 LEU A CA 1
ATOM 2649 C C . LEU A 1 209 ? 36.019 109.446 -0.698 1.00 19.39 209 LEU A C 1
ATOM 2650 O O . LEU A 1 209 ? 36.552 109.527 0.413 1.00 21.01 209 LEU A O 1
ATOM 2666 N N . ILE A 1 210 ? 35.886 108.304 -1.366 1.00 22.39 210 ILE A N 1
ATOM 2667 C CA . ILE A 1 210 ? 36.467 107.044 -0.919 1.00 22.12 210 ILE A CA 1
ATOM 2668 C C . ILE A 1 210 ? 37.501 106.631 -1.955 1.00 23.55 210 ILE A C 1
ATOM 2669 O O . ILE A 1 210 ? 37.150 106.367 -3.112 1.00 22.91 210 ILE A O 1
ATOM 2685 N N . GLU A 1 211 ? 38.770 106.592 -1.551 1.00 23.98 211 GLU A N 1
ATOM 2686 C CA . GLU A 1 211 ? 39.853 106.158 -2.428 1.00 23.59 211 GLU A CA 1
ATOM 2687 C C . GLU A 1 211 ? 40.225 104.727 -2.060 1.00 26.81 211 GLU A C 1
ATOM 2688 O O . GLU A 1 211 ? 40.764 104.476 -0.977 1.00 26.15 211 GLU A O 1
ATOM 2700 N N . ILE A 1 212 ? 39.940 103.796 -2.960 1.00 34.50 212 ILE A N 1
ATOM 2701 C CA . ILE A 1 212 ? 40.298 102.395 -2.775 1.00 43.38 212 ILE A CA 1
ATOM 2702 C C . ILE A 1 212 ? 41.716 102.183 -3.288 1.00 50.16 212 ILE A C 1
ATOM 2703 O O . ILE A 1 212 ? 42.032 102.522 -4.435 1.00 45.36 212 ILE A O 1
ATOM 2719 N N . ASN A 1 213 ? 42.572 101.622 -2.437 1.00 62.62 213 ASN A N 1
ATOM 2720 C CA . ASN A 1 213 ? 43.942 101.308 -2.826 1.00 75.48 213 ASN A CA 1
ATOM 2721 C C . ASN A 1 213 ? 43.930 100.006 -3.617 1.00 78.13 213 ASN A C 1
ATOM 2722 O O . ASN A 1 213 ? 43.681 98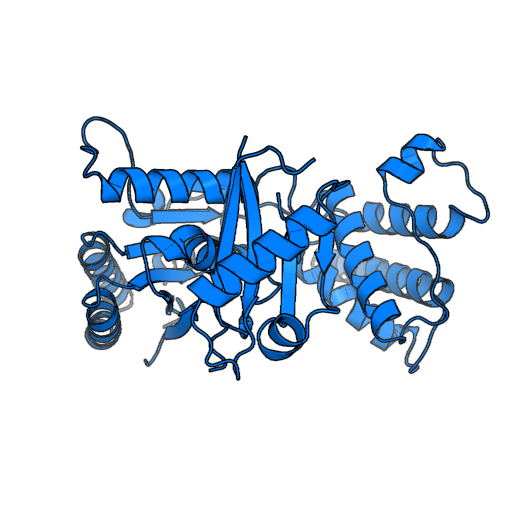.933 -3.057 1.00 73.37 213 ASN A O 1
ATOM 2733 N N . SER A 1 214 ? 44.196 100.099 -4.923 1.00 84.76 214 SER A N 1
ATOM 2734 C CA . SER A 1 214 ? 44.112 98.924 -5.785 1.00 92.72 214 SER A CA 1
ATOM 2735 C C . SER A 1 214 ? 44.967 97.779 -5.253 1.00 94.02 214 SER A C 1
ATOM 2736 O O . SER A 1 214 ? 44.586 96.608 -5.362 1.00 98.23 214 SER A O 1
ATOM 2744 N N . HIS A 1 215 ? 46.125 98.094 -4.674 1.00 98.30 215 HIS A N 1
ATOM 2745 C CA . HIS A 1 215 ? 47.010 97.069 -4.127 1.00 105.99 215 HIS A CA 1
ATOM 2746 C C . HIS A 1 215 ? 46.370 96.443 -2.893 1.00 109.45 215 HIS A C 1
ATOM 2747 O O . HIS A 1 215 ? 46.320 97.062 -1.826 1.00 111.75 215 HIS A O 1
ATOM 2761 N N . SER A 1 216 ? 45.891 95.210 -3.035 1.00 108.19 216 SER A N 1
ATOM 2762 C CA . SER A 1 216 ? 45.245 94.501 -1.937 1.00 97.49 216 SER A CA 1
ATOM 2763 C C . SER A 1 216 ? 44.993 93.039 -2.301 1.00 91.17 216 SER A C 1
ATOM 2764 O O . SER A 1 216 ? 44.247 92.736 -3.233 1.00 81.39 216 SER A O 1
ATOM 2772 N N . LEU A 1 228 ? 35.809 90.720 3.352 1.00 106.15 228 LEU A N 1
ATOM 2773 C CA . LEU A 1 228 ? 36.399 92.012 3.678 1.00 102.33 228 LEU A CA 1
ATOM 2774 C C . LEU A 1 228 ? 36.025 93.039 2.611 1.00 97.69 228 LEU A C 1
ATOM 2775 O O . LEU A 1 228 ? 35.668 94.176 2.928 1.00 98.02 228 LEU A O 1
ATOM 2791 N N . VAL A 1 229 ? 36.112 92.635 1.342 1.00 89.62 229 VAL A N 1
ATOM 2792 C CA . VAL A 1 229 ? 35.588 93.466 0.261 1.00 76.88 229 VAL A CA 1
ATOM 2793 C C . VAL A 1 229 ? 34.136 93.823 0.542 1.00 73.12 229 VAL A C 1
ATOM 2794 O O . VAL A 1 229 ? 33.684 94.939 0.258 1.00 70.11 229 VAL A O 1
ATOM 2807 N N . THR A 1 230 ? 33.383 92.879 1.109 1.00 78.33 230 THR A N 1
ATOM 2808 C CA . THR A 1 230 ? 31.999 93.149 1.479 1.00 81.60 230 THR A CA 1
ATOM 2809 C C . THR A 1 230 ? 31.911 94.148 2.625 1.00 74.30 230 THR A C 1
ATOM 2810 O O . THR A 1 230 ? 30.937 94.903 2.714 1.00 69.62 230 THR A O 1
ATOM 2821 N N . LYS A 1 231 ? 32.911 94.165 3.509 1.00 74.90 231 LYS A N 1
ATOM 2822 C CA . LYS A 1 231 ? 32.881 95.080 4.645 1.00 76.94 231 LYS A CA 1
ATOM 2823 C C . LYS A 1 231 ? 33.178 96.509 4.211 1.00 71.53 231 LYS A C 1
ATOM 2824 O O . LYS A 1 231 ? 32.588 97.459 4.738 1.00 70.55 231 LYS A O 1
ATOM 2843 N N . MET A 1 232 ? 34.091 96.686 3.252 1.00 82.52 232 MET A N 1
ATOM 2844 C CA . MET A 1 232 ? 34.408 98.029 2.780 1.00 84.74 232 MET A CA 1
ATOM 2845 C C . MET A 1 232 ? 33.230 98.647 2.042 1.00 65.65 232 MET A C 1
ATOM 2846 O O . MET A 1 232 ? 32.920 99.828 2.237 1.00 57.47 232 MET A O 1
ATOM 2860 N N . PHE A 1 233 ? 32.583 97.878 1.166 1.00 55.48 233 PHE A N 1
ATOM 2861 C CA . PHE A 1 233 ? 31.473 98.408 0.387 1.00 49.87 233 PHE A CA 1
ATOM 2862 C C . PHE A 1 233 ? 30.199 98.541 1.204 1.00 50.28 233 PHE A C 1
ATOM 2863 O O . PHE A 1 233 ? 29.273 99.238 0.774 1.00 45.59 233 PHE A O 1
ATOM 2880 N N . GLN A 1 234 ? 30.129 97.887 2.363 1.00 56.40 234 GLN A N 1
ATOM 2881 C CA . GLN A 1 234 ? 29.038 98.160 3.290 1.00 60.55 234 GLN A CA 1
ATOM 2882 C C . GLN A 1 234 ? 29.186 99.550 3.893 1.00 53.96 234 GLN A C 1
ATOM 2883 O O . GLN A 1 234 ? 28.201 100.287 4.024 1.00 53.98 234 GLN A O 1
ATOM 2897 N N . LYS A 1 235 ? 30.412 99.930 4.254 1.00 51.54 235 LYS A N 1
ATOM 2898 C CA . LYS A 1 235 ? 30.650 101.273 4.768 1.00 53.75 235 LYS A CA 1
ATOM 2899 C C . LYS A 1 235 ? 30.383 102.325 3.699 1.00 53.22 235 LYS A C 1
ATOM 2900 O O . LYS A 1 235 ? 29.858 103.404 4.000 1.00 55.50 235 LYS A O 1
ATOM 2919 N N . ILE A 1 236 ? 30.736 102.030 2.446 1.00 49.30 236 ILE A N 1
ATOM 2920 C CA . ILE A 1 236 ? 30.461 102.963 1.359 1.00 45.12 236 ILE A CA 1
ATOM 2921 C C . ILE A 1 236 ? 28.958 103.112 1.155 1.00 44.55 236 ILE A C 1
ATOM 2922 O O . ILE A 1 236 ? 28.459 104.214 0.900 1.00 41.84 236 ILE A O 1
ATOM 2938 N N . GLN A 1 237 ? 28.210 102.013 1.271 1.00 49.37 237 GLN A N 1
ATOM 2939 C CA . GLN A 1 237 ? 26.765 102.093 1.089 1.00 50.56 237 GLN A CA 1
ATOM 2940 C C . GLN A 1 237 ? 26.109 102.921 2.186 1.00 49.63 237 GLN A C 1
ATOM 2941 O O . GLN A 1 237 ? 25.123 103.619 1.925 1.00 50.34 237 GLN A O 1
ATOM 2955 N N . ASP A 1 238 ? 26.636 102.861 3.412 1.00 50.04 238 ASP A N 1
ATOM 2956 C CA . ASP A 1 238 ? 26.085 103.670 4.495 1.00 56.83 238 ASP A CA 1
ATOM 2957 C C . ASP A 1 238 ? 26.224 105.157 4.196 1.00 50.92 238 ASP A C 1
ATOM 2958 O O . ASP A 1 238 ? 25.335 105.951 4.527 1.00 52.20 238 ASP A O 1
ATOM 2967 N N . LEU A 1 239 ? 27.340 105.555 3.579 1.00 42.69 239 LEU A N 1
ATOM 2968 C CA . LEU A 1 239 ? 27.514 106.949 3.183 1.00 39.69 239 LEU A CA 1
ATOM 2969 C C . LEU A 1 239 ? 26.573 107.316 2.043 1.00 39.46 239 LEU A C 1
ATOM 2970 O O . LEU A 1 239 ? 26.017 108.420 2.019 1.00 40.84 239 LEU A O 1
ATOM 2986 N N . ILE A 1 240 ? 26.391 106.403 1.088 1.00 38.37 240 ILE A N 1
ATOM 2987 C CA . ILE A 1 240 ? 25.474 106.639 -0.023 1.00 36.40 240 ILE A CA 1
ATOM 2988 C C . ILE A 1 240 ? 24.046 106.789 0.487 1.00 40.85 240 ILE A C 1
ATOM 2989 O O . ILE A 1 240 ? 23.263 107.586 -0.044 1.00 43.13 240 ILE A O 1
ATOM 3005 N N . ASP A 1 241 ? 23.685 106.028 1.526 1.00 45.11 241 ASP A N 1
ATOM 3006 C CA . ASP A 1 241 ? 22.318 106.065 2.040 1.00 50.49 241 ASP A CA 1
ATOM 3007 C C . ASP A 1 241 ? 21.889 107.479 2.412 1.00 50.24 241 ASP A C 1
ATOM 3008 O O . ASP A 1 241 ? 20.692 107.786 2.400 1.00 54.79 241 ASP A O 1
ATOM 3017 N N . ASP A 1 242 ? 22.837 108.351 2.748 1.00 46.95 242 ASP A N 1
ATOM 3018 C CA . ASP A 1 242 ? 22.524 109.750 3.027 1.00 43.99 242 ASP A CA 1
ATOM 3019 C C . ASP A 1 242 ? 22.454 110.487 1.698 1.00 40.21 242 ASP A C 1
ATOM 3020 O O . ASP A 1 242 ? 23.480 110.796 1.089 1.00 38.94 242 ASP A O 1
ATOM 3029 N N . LYS A 1 243 ? 21.234 110.776 1.245 1.00 40.35 243 LYS A N 1
ATOM 3030 C CA . LYS A 1 243 ? 21.036 111.391 -0.060 1.00 40.19 243 LYS A CA 1
ATOM 3031 C C . LYS A 1 243 ? 21.327 112.885 -0.066 1.00 40.72 243 LYS A C 1
ATOM 3032 O O . LYS A 1 243 ? 21.291 113.498 -1.138 1.00 39.62 243 LYS A O 1
ATOM 3051 N N . ASP A 1 244 ? 21.619 113.482 1.088 1.00 39.49 244 ASP A N 1
ATOM 3052 C CA . ASP A 1 244 ? 22.164 114.834 1.122 1.00 43.94 244 ASP A CA 1
ATOM 3053 C C . ASP A 1 244 ? 23.637 114.879 0.738 1.00 39.72 244 ASP A C 1
ATOM 3054 O O . ASP A 1 244 ? 24.216 115.969 0.700 1.00 38.46 244 ASP A O 1
ATOM 3063 N N . ALA A 1 245 ? 24.253 113.733 0.458 1.00 38.84 245 ALA A N 1
ATOM 3064 C CA . ALA A 1 245 ? 25.678 113.646 0.176 1.00 35.35 245 ALA A CA 1
ATOM 3065 C C . ALA A 1 245 ? 25.910 113.194 -1.257 1.00 32.22 245 ALA A C 1
ATOM 3066 O O . ALA A 1 245 ? 25.230 112.290 -1.753 1.00 30.12 245 ALA A O 1
ATOM 3073 N N . LEU A 1 246 ? 26.880 113.824 -1.913 1.00 32.96 246 LEU A N 1
ATOM 3074 C CA . LEU A 1 246 ? 27.375 113.379 -3.209 1.00 28.52 246 LEU A CA 1
ATOM 3075 C C . LEU A 1 246 ? 28.617 112.531 -2.954 1.00 25.62 246 LEU A C 1
ATOM 3076 O O . LEU A 1 246 ? 29.637 113.039 -2.476 1.00 23.94 246 LEU A O 1
ATOM 3092 N N . VAL A 1 247 ? 28.528 111.241 -3.260 1.00 24.93 247 VAL A N 1
ATOM 3093 C CA . VAL A 1 247 ? 29.548 110.271 -2.880 1.00 26.42 247 VAL A CA 1
ATOM 3094 C C . VAL A 1 247 ? 30.398 109.947 -4.100 1.00 26.34 247 VAL A C 1
ATOM 3095 O O . VAL A 1 247 ? 29.881 109.514 -5.136 1.00 25.54 247 VAL A O 1
ATOM 3108 N N . PHE A 1 248 ? 31.705 110.149 -3.968 1.00 23.50 248 PHE A N 1
ATOM 3109 C CA . PHE A 1 248 ? 32.670 109.824 -5.006 1.00 19.72 248 PHE A CA 1
ATOM 3110 C C . PHE A 1 248 ? 33.471 108.604 -4.574 1.00 20.13 248 PHE A C 1
ATOM 3111 O O . PHE A 1 248 ? 33.980 108.559 -3.449 1.00 20.85 248 PHE A O 1
ATOM 3128 N N . VAL A 1 249 ? 33.582 107.623 -5.464 1.00 20.06 249 VAL A N 1
ATOM 3129 C CA . VAL A 1 249 ? 34.398 106.439 -5.228 1.00 20.69 249 VAL A CA 1
ATOM 3130 C C . VAL A 1 249 ? 35.536 106.458 -6.238 1.00 20.00 249 VAL A C 1
ATOM 3131 O O . VAL A 1 249 ? 35.303 106.415 -7.452 1.00 20.72 249 VAL A O 1
ATOM 3144 N N . LEU A 1 250 ? 36.763 106.521 -5.737 1.00 21.52 250 LEU A N 1
ATOM 3145 C CA . LEU A 1 250 ? 37.952 106.652 -6.566 1.00 20.92 250 LEU A CA 1
ATOM 3146 C C . LEU A 1 250 ? 38.726 105.342 -6.535 1.00 25.83 250 LEU A C 1
ATOM 3147 O O . LEU A 1 250 ? 39.150 104.893 -5.465 1.00 28.82 250 LEU A O 1
ATOM 3163 N N . ILE A 1 251 ? 38.910 104.737 -7.703 1.00 33.71 251 ILE A N 1
ATOM 3164 C CA . ILE A 1 251 ? 39.686 103.511 -7.841 1.00 47.13 251 ILE A CA 1
ATOM 3165 C C . ILE A 1 251 ? 40.911 103.844 -8.677 1.00 45.30 251 ILE A C 1
ATOM 3166 O O . ILE A 1 251 ? 40.816 104.012 -9.899 1.00 39.58 251 ILE A O 1
ATOM 3182 N N . ASP A 1 252 ? 42.064 103.923 -8.020 1.00 52.49 252 ASP A N 1
ATOM 3183 C CA . ASP A 1 252 ? 43.278 104.401 -8.661 1.00 61.12 252 ASP A CA 1
ATOM 3184 C C . ASP A 1 252 ? 43.963 103.273 -9.421 1.00 54.10 252 ASP A C 1
ATOM 3185 O O . ASP A 1 252 ? 44.008 102.130 -8.959 1.00 51.21 252 ASP A O 1
ATOM 3194 N N . ALA A 1 253 ? 44.481 103.603 -10.602 1.00 52.91 253 ALA A N 1
ATOM 3195 C CA . ALA A 1 253 ? 45.272 102.679 -11.413 1.00 51.16 253 ALA A CA 1
ATOM 3196 C C . ALA A 1 253 ? 44.559 101.335 -11.554 1.00 48.99 253 ALA A C 1
ATOM 3197 O O . ALA A 1 253 ? 45.066 100.278 -11.172 1.00 47.60 253 ALA A O 1
ATOM 3204 N N . VAL A 1 254 ? 43.355 101.396 -12.124 1.00 48.43 254 VAL A N 1
ATOM 3205 C CA . VAL A 1 254 ? 42.541 100.198 -12.281 1.00 51.85 254 VAL A CA 1
ATOM 3206 C C . VAL A 1 254 ? 43.230 99.149 -13.145 1.00 45.27 254 VAL A C 1
ATOM 3207 O O . VAL A 1 254 ? 42.845 97.975 -13.111 1.00 44.07 254 VAL A O 1
ATOM 3220 N N . GLU A 1 255 ? 44.258 99.531 -13.908 1.00 44.40 255 GLU A N 1
ATOM 3221 C CA . GLU A 1 255 ? 44.949 98.554 -14.744 1.00 49.22 255 GLU A CA 1
ATOM 3222 C C . GLU A 1 255 ? 45.639 97.477 -13.918 1.00 54.08 255 GLU A C 1
ATOM 3223 O O . GLU A 1 255 ? 45.933 96.400 -14.447 1.00 54.74 255 GLU A O 1
ATOM 3235 N N . SER A 1 256 ? 45.922 97.741 -12.642 1.00 57.59 256 SER A N 1
ATOM 3236 C CA . SER A 1 256 ? 46.559 96.729 -11.809 1.00 62.53 256 SER A CA 1
ATOM 3237 C C . SER A 1 256 ? 45.615 95.580 -11.480 1.00 67.66 256 SER A C 1
ATOM 3238 O O . SER A 1 256 ? 46.081 94.488 -11.132 1.00 70.03 256 SER A O 1
ATOM 3246 N N . LEU A 1 257 ? 44.302 95.800 -11.587 1.00 70.09 257 LEU A N 1
ATOM 3247 C CA . LEU A 1 257 ? 43.345 94.729 -11.326 1.00 78.52 257 LEU A CA 1
ATOM 3248 C C . LEU A 1 257 ? 43.489 93.600 -12.337 1.00 80.12 257 LEU A C 1
ATOM 3249 O O . LEU A 1 257 ? 43.482 92.420 -11.966 1.00 81.02 257 LEU A O 1
ATOM 3265 N N . THR A 1 258 ? 43.613 93.939 -13.622 1.00 80.72 258 THR A N 1
ATOM 3266 C CA . THR A 1 258 ? 43.737 92.921 -14.658 1.00 75.91 258 THR A CA 1
ATOM 3267 C C . THR A 1 258 ? 45.124 92.290 -14.694 1.00 79.00 258 THR A C 1
ATOM 3268 O O . THR A 1 258 ? 45.296 91.243 -15.327 1.00 81.15 258 THR A O 1
ATOM 3279 N N . ALA A 1 259 ? 46.109 92.897 -14.031 1.00 81.86 259 ALA A N 1
ATOM 3280 C CA . ALA A 1 259 ? 47.439 92.310 -13.923 1.00 87.28 259 ALA A CA 1
ATOM 3281 C C . ALA A 1 259 ? 47.564 91.370 -12.733 1.00 93.38 259 ALA A C 1
ATOM 3282 O O . ALA A 1 259 ? 48.345 90.412 -12.788 1.00 93.99 259 ALA A O 1
ATOM 3289 N N . ALA A 1 260 ? 46.817 91.622 -11.662 1.00 97.08 260 ALA A N 1
ATOM 3290 C CA . ALA A 1 260 ? 46.869 90.785 -10.468 1.00 102.39 260 ALA A CA 1
ATOM 3291 C C . ALA A 1 260 ? 46.379 89.370 -10.767 1.00 105.09 260 ALA A C 1
ATOM 3292 O O . ALA A 1 260 ? 46.016 89.053 -11.901 1.00 103.31 260 ALA A O 1
ATOM 3299 N N . ASP A 1 272 ? 42.984 82.890 -6.645 1.00 114.89 272 ASP A N 1
ATOM 3300 C CA . ASP A 1 272 ? 42.726 83.750 -5.496 1.00 114.34 272 ASP A CA 1
ATOM 3301 C C . ASP A 1 272 ? 42.483 85.185 -5.947 1.00 112.00 272 ASP A C 1
ATOM 3302 O O . ASP A 1 272 ? 41.468 85.792 -5.604 1.00 110.18 272 ASP A O 1
ATOM 3310 N N . ALA A 1 273 ? 43.425 85.722 -6.726 1.00 110.24 273 ALA A N 1
ATOM 3311 C CA . ALA A 1 273 ? 43.302 87.099 -7.194 1.00 102.47 273 ALA A CA 1
ATOM 3312 C C . ALA A 1 273 ? 42.099 87.270 -8.111 1.00 97.27 273 ALA A C 1
ATOM 3313 O O . ALA A 1 273 ? 41.550 88.373 -8.216 1.00 89.85 273 ALA A O 1
ATOM 3320 N N . ILE A 1 274 ? 41.671 86.197 -8.780 1.00 99.24 274 ILE A N 1
ATOM 3321 C CA . ILE A 1 274 ? 40.550 86.306 -9.708 1.00 92.33 274 ILE A CA 1
ATOM 3322 C C . ILE A 1 274 ? 39.249 86.549 -8.952 1.00 86.52 274 ILE A C 1
ATOM 3323 O O . ILE A 1 274 ? 38.367 87.270 -9.437 1.00 80.86 274 ILE A O 1
ATOM 3339 N N . ARG A 1 275 ? 39.102 85.967 -7.758 1.00 85.54 275 ARG A N 1
ATOM 3340 C CA . ARG A 1 275 ? 37.857 86.122 -7.013 1.00 82.21 275 ARG A CA 1
ATOM 3341 C C . ARG A 1 275 ? 37.714 87.534 -6.457 1.00 77.10 275 ARG A C 1
ATOM 3342 O O . ARG A 1 275 ? 36.623 88.115 -6.501 1.00 73.37 275 ARG A O 1
ATOM 3363 N N . VAL A 1 276 ? 38.800 88.100 -5.928 1.00 76.76 276 VAL A N 1
ATOM 3364 C CA . VAL A 1 276 ? 38.736 89.444 -5.358 1.00 72.82 276 VAL A CA 1
ATOM 3365 C C . VAL A 1 276 ? 38.277 90.446 -6.410 1.00 71.54 276 VAL A C 1
ATOM 3366 O O . VAL A 1 276 ? 37.442 91.316 -6.136 1.00 67.04 276 VAL A O 1
ATOM 3379 N N . VAL A 1 277 ? 38.813 90.343 -7.626 1.00 77.00 277 VAL A N 1
ATOM 3380 C CA . VAL A 1 277 ? 38.447 91.276 -8.690 1.00 76.89 277 VAL A CA 1
ATOM 3381 C C . VAL A 1 277 ? 36.946 91.221 -8.946 1.00 71.16 277 VAL A C 1
ATOM 3382 O O . VAL A 1 277 ? 36.247 92.239 -8.887 1.00 66.87 277 VAL A O 1
ATOM 3395 N N . ASN A 1 278 ? 36.429 90.026 -9.236 1.00 72.13 278 ASN A N 1
ATOM 3396 C CA . ASN A 1 278 ? 35.010 89.893 -9.546 1.00 75.63 278 ASN A CA 1
ATOM 3397 C C . ASN A 1 278 ? 34.138 90.390 -8.401 1.00 72.92 278 ASN A C 1
ATOM 3398 O O . ASN A 1 278 ? 33.055 90.935 -8.639 1.00 72.21 278 ASN A O 1
ATOM 3409 N N . ALA A 1 279 ? 34.592 90.225 -7.157 1.00 78.50 279 ALA A N 1
ATOM 3410 C CA . ALA A 1 279 ? 33.819 90.714 -6.021 1.00 79.77 279 ALA A CA 1
ATOM 3411 C C . ALA A 1 279 ? 33.727 92.234 -6.032 1.00 74.40 279 ALA A C 1
ATOM 3412 O O . ALA A 1 279 ? 32.686 92.802 -5.686 1.00 70.42 279 ALA A O 1
ATOM 3419 N N . VAL A 1 280 ? 34.803 92.911 -6.433 1.00 73.14 280 VAL A N 1
ATOM 3420 C CA . VAL A 1 280 ? 34.804 94.370 -6.434 1.00 68.07 280 VAL A CA 1
ATOM 3421 C C . VAL A 1 280 ? 33.960 94.904 -7.584 1.00 61.28 280 VAL A C 1
ATOM 3422 O O . VAL A 1 280 ? 33.193 95.860 -7.418 1.00 61.86 280 VAL A O 1
ATOM 3435 N N . LEU A 1 281 ? 34.088 94.301 -8.768 1.00 55.51 281 LEU A N 1
ATOM 3436 C CA . LEU A 1 281 ? 33.314 94.761 -9.916 1.00 49.79 281 LEU A CA 1
ATOM 3437 C C . LEU A 1 281 ? 31.817 94.672 -9.644 1.00 46.47 281 LEU A C 1
ATOM 3438 O O . LEU A 1 281 ? 31.054 95.563 -10.038 1.00 45.59 281 LEU A O 1
ATOM 3454 N N . THR A 1 282 ? 31.373 93.605 -8.972 1.00 45.28 282 THR A N 1
ATOM 3455 C CA . THR A 1 282 ? 29.951 93.471 -8.675 1.00 48.96 282 THR A CA 1
ATOM 3456 C C . THR A 1 282 ? 29.510 94.463 -7.607 1.00 48.40 282 THR A C 1
ATOM 3457 O O . THR A 1 282 ? 28.372 94.944 -7.640 1.00 50.36 282 THR A O 1
ATOM 3468 N N . GLN A 1 283 ? 30.387 94.783 -6.655 1.00 46.36 283 GLN A N 1
ATOM 3469 C CA . GLN A 1 283 ? 30.050 95.806 -5.672 1.00 48.77 283 GLN A CA 1
ATOM 3470 C C . GLN A 1 283 ? 29.956 97.177 -6.327 1.00 46.47 283 GLN A C 1
ATOM 3471 O O . GLN A 1 283 ? 29.089 97.984 -5.972 1.00 43.67 283 GLN A O 1
ATOM 3485 N N . ILE A 1 284 ? 30.842 97.456 -7.284 1.00 47.12 284 ILE A N 1
ATOM 3486 C CA . ILE A 1 284 ? 30.786 98.722 -8.011 1.00 48.30 284 ILE A CA 1
ATOM 3487 C C . ILE A 1 284 ? 29.479 98.827 -8.780 1.00 47.74 284 ILE A C 1
ATOM 3488 O O . ILE A 1 284 ? 28.815 99.872 -8.775 1.00 48.90 284 ILE A O 1
ATOM 3504 N N . ASP A 1 285 ? 29.083 97.746 -9.453 1.00 48.21 285 ASP A N 1
ATOM 3505 C CA . ASP A 1 285 ? 27.831 97.756 -10.199 1.00 50.65 285 ASP A CA 1
ATOM 3506 C C . ASP A 1 285 ? 26.650 98.117 -9.309 1.00 47.86 285 ASP A C 1
ATOM 3507 O O . ASP A 1 285 ? 25.697 98.754 -9.773 1.00 45.64 285 ASP A O 1
ATOM 3516 N N . GLN A 1 286 ? 26.695 97.733 -8.032 1.00 50.68 286 GLN A N 1
ATOM 3517 C CA . GLN A 1 286 ? 25.581 98.028 -7.137 1.00 51.05 286 GLN A CA 1
ATOM 3518 C C . GLN A 1 286 ? 25.535 99.510 -6.779 1.00 44.31 286 GLN A C 1
ATOM 3519 O O . GLN A 1 286 ? 24.490 100.156 -6.921 1.00 45.72 286 GLN A O 1
ATOM 3533 N N . ILE A 1 287 ? 26.656 100.072 -6.316 1.00 38.75 287 ILE A N 1
ATOM 3534 C CA . ILE A 1 287 ? 26.620 101.443 -5.815 1.00 40.06 287 ILE A CA 1
ATOM 3535 C C . ILE A 1 287 ? 26.348 102.436 -6.942 1.00 38.77 287 ILE A C 1
ATOM 3536 O O . ILE A 1 287 ? 25.708 103.471 -6.718 1.00 41.18 287 ILE A O 1
ATOM 3552 N N . LYS A 1 288 ? 26.810 102.152 -8.162 1.00 36.61 288 LYS A N 1
ATOM 3553 C CA . LYS A 1 288 ? 26.555 103.064 -9.275 1.00 33.64 288 LYS A CA 1
ATOM 3554 C C . LYS A 1 288 ? 25.088 103.097 -9.683 1.00 34.46 288 LYS A C 1
ATOM 3555 O O . LYS A 1 288 ? 24.722 103.890 -10.557 1.00 37.14 288 LYS A O 1
ATOM 3574 N N . ARG A 1 289 ? 24.245 102.254 -9.091 1.00 36.84 289 ARG A N 1
ATOM 3575 C CA . ARG A 1 289 ? 22.811 102.365 -9.313 1.00 42.34 289 ARG A CA 1
ATOM 3576 C C . ARG A 1 289 ? 22.203 103.562 -8.598 1.00 42.60 289 ARG A C 1
ATOM 3577 O O . ARG A 1 289 ? 21.043 103.893 -8.861 1.00 48.68 289 ARG A O 1
ATOM 3598 N N . HIS A 1 290 ? 22.944 104.207 -7.701 1.00 36.30 290 HIS A N 1
ATOM 3599 C CA . HIS A 1 290 ? 22.397 105.267 -6.869 1.00 35.88 290 HIS A CA 1
ATOM 3600 C C . HIS A 1 290 ? 22.638 106.632 -7.502 1.00 35.49 290 HIS A C 1
ATOM 3601 O O . HIS A 1 290 ? 23.672 106.868 -8.134 1.00 38.10 290 HIS A O 1
ATOM 3615 N N . SER A 1 291 ? 21.667 107.531 -7.321 1.00 38.00 291 SER A N 1
ATOM 3616 C CA . SER A 1 291 ? 21.692 108.819 -8.006 1.00 39.41 291 SER A CA 1
ATOM 3617 C C . SER A 1 291 ? 22.804 109.725 -7.498 1.00 38.30 291 SER A C 1
ATOM 3618 O O . SER A 1 291 ? 23.266 110.602 -8.237 1.00 36.46 291 SER A O 1
ATOM 3626 N N . ASN A 1 292 ? 23.238 109.545 -6.251 1.00 29.73 292 ASN A N 1
ATOM 3627 C CA . ASN A 1 292 ? 24.221 110.428 -5.641 1.00 27.85 292 ASN A CA 1
ATOM 3628 C C . ASN A 1 292 ? 25.624 109.832 -5.650 1.00 30.54 292 ASN A C 1
ATOM 3629 O O . ASN A 1 292 ? 26.445 110.183 -4.795 1.00 30.59 292 ASN A O 1
ATOM 3640 N N . VAL A 1 293 ? 25.920 108.955 -6.606 1.00 28.05 293 VAL A N 1
ATOM 3641 C CA . VAL A 1 293 ? 27.207 108.279 -6.696 1.00 26.87 293 VAL A CA 1
ATOM 3642 C C . VAL A 1 293 ? 27.890 108.685 -7.994 1.00 26.03 293 VAL A C 1
ATOM 3643 O O . VAL A 1 293 ? 27.254 108.749 -9.052 1.00 29.83 293 VAL A O 1
ATOM 3656 N N . VAL A 1 294 ? 29.188 108.957 -7.908 1.00 22.84 294 VAL A N 1
ATOM 3657 C CA . VAL A 1 294 ? 30.035 109.160 -9.074 1.00 20.72 294 VAL A CA 1
ATOM 3658 C C . VAL A 1 294 ? 31.290 108.327 -8.876 1.00 22.23 294 VAL A C 1
ATOM 3659 O O . VAL A 1 294 ? 31.875 108.328 -7.788 1.00 24.69 294 VAL A O 1
ATOM 3672 N N . ILE A 1 295 ? 31.697 107.611 -9.917 1.00 25.41 295 ILE A N 1
ATOM 3673 C CA . ILE A 1 295 ? 32.839 106.710 -9.847 1.00 26.39 295 ILE A CA 1
ATOM 3674 C C . ILE A 1 295 ? 33.967 107.306 -10.673 1.00 21.71 295 ILE A C 1
ATOM 3675 O O . ILE A 1 295 ? 33.801 107.574 -11.870 1.00 21.44 295 ILE A O 1
ATOM 3691 N N . LEU A 1 296 ? 35.106 107.515 -10.028 1.00 19.14 296 LEU A N 1
ATOM 3692 C CA . LEU A 1 296 ? 36.295 108.066 -10.659 1.00 26.38 296 LEU A CA 1
ATOM 3693 C C . LEU A 1 296 ? 37.357 106.977 -10.731 1.00 26.39 296 LEU A C 1
ATOM 3694 O O . LEU A 1 296 ? 37.614 106.288 -9.738 1.00 26.13 296 LEU A O 1
ATOM 3710 N N . THR A 1 297 ? 37.956 106.810 -11.905 1.00 25.78 297 THR A N 1
ATOM 3711 C CA . THR A 1 297 ? 39.001 105.818 -12.104 1.00 28.76 297 THR A CA 1
ATOM 3712 C C . THR A 1 297 ? 40.160 106.446 -12.859 1.00 22.01 297 THR A C 1
ATOM 3713 O O . THR A 1 297 ? 39.999 107.432 -13.581 1.00 22.07 297 THR A O 1
ATOM 3724 N N . THR A 1 298 ? 41.338 105.857 -12.685 1.00 32.18 298 THR A N 1
ATOM 3725 C CA . THR A 1 298 ? 42.528 106.285 -13.396 1.00 33.21 298 THR A CA 1
ATOM 3726 C C . THR A 1 298 ? 43.246 105.065 -13.948 1.00 36.35 298 THR A C 1
ATOM 3727 O O . THR A 1 298 ? 43.191 103.977 -13.367 1.00 26.10 298 THR A O 1
ATOM 3738 N N . SER A 1 299 ? 43.921 105.256 -15.079 1.00 27.53 299 SER A N 1
ATOM 3739 C CA . SER A 1 299 ? 44.718 104.205 -15.696 1.00 29.67 299 SER A CA 1
ATOM 3740 C C . SER A 1 299 ? 46.014 104.809 -16.207 1.00 31.54 299 SER A C 1
ATOM 3741 O O . SER A 1 299 ? 45.989 105.792 -16.953 1.00 32.02 299 SER A O 1
ATOM 3749 N N . ASN A 1 300 ? 47.141 104.223 -15.808 1.00 47.64 300 ASN A N 1
ATOM 3750 C CA . ASN A 1 300 ? 48.439 104.703 -16.261 1.00 52.57 300 ASN A CA 1
ATOM 3751 C C . ASN A 1 300 ? 48.823 104.164 -17.631 1.00 62.48 300 ASN A C 1
ATOM 3752 O O . ASN A 1 300 ? 49.858 104.573 -18.170 1.00 62.40 300 ASN A O 1
ATOM 3763 N N . ILE A 1 301 ? 48.029 103.263 -18.199 1.00 77.16 301 ILE A N 1
ATOM 3764 C CA . ILE A 1 301 ? 48.225 102.791 -19.564 1.00 98.35 301 ILE A CA 1
ATOM 3765 C C . ILE A 1 301 ? 47.155 103.461 -20.419 1.00 111.46 301 ILE A C 1
ATOM 3766 O O . ILE A 1 301 ? 45.961 103.180 -20.281 1.00 103.29 301 ILE A O 1
ATOM 3782 N N . THR A 1 302 ? 47.589 104.376 -21.286 1.00 129.98 302 THR A N 1
ATOM 3783 C CA . THR A 1 302 ? 46.661 105.232 -22.018 1.00 128.07 302 THR A CA 1
ATOM 3784 C C . THR A 1 302 ? 45.925 104.495 -23.121 1.00 126.20 302 THR A C 1
ATOM 3785 O O . THR A 1 302 ? 44.862 104.951 -23.553 1.00 128.06 302 THR A O 1
ATOM 3796 N N . GLU A 1 303 ? 46.463 103.374 -23.586 1.00 115.22 303 GLU A N 1
ATOM 3797 C CA . GLU A 1 303 ? 45.995 102.742 -24.809 1.00 115.69 303 GLU A CA 1
ATOM 3798 C C . GLU A 1 303 ? 45.122 101.523 -24.561 1.00 116.18 303 GLU A C 1
ATOM 3799 O O . GLU A 1 303 ? 44.102 101.348 -25.235 1.00 118.65 303 GLU A O 1
ATOM 3811 N N . LYS A 1 304 ? 45.487 100.686 -23.599 1.00 117.57 304 LYS A N 1
ATOM 3812 C CA . LYS A 1 304 ? 44.935 99.344 -23.529 1.00 121.26 304 LYS A CA 1
ATOM 3813 C C . LYS A 1 304 ? 43.539 99.327 -22.920 1.00 119.85 304 LYS A C 1
ATOM 3814 O O . LYS A 1 304 ? 43.195 100.134 -22.053 1.00 120.18 304 LYS A O 1
ATOM 3833 N N . ILE A 1 305 ? 42.735 98.382 -23.403 1.00 117.02 305 ILE A N 1
ATOM 3834 C CA . ILE A 1 305 ? 41.417 98.112 -22.847 1.00 104.97 305 ILE A CA 1
ATOM 3835 C C . ILE A 1 305 ? 41.551 97.193 -21.636 1.00 102.06 305 ILE A C 1
ATOM 3836 O O . ILE A 1 305 ? 42.521 96.443 -21.500 1.00 102.86 305 ILE A O 1
ATOM 3852 N N . ASP A 1 306 ? 40.567 97.260 -20.733 1.00 96.85 306 ASP A N 1
ATOM 3853 C CA . ASP A 1 306 ? 40.693 96.603 -19.433 1.00 87.72 306 ASP A CA 1
ATOM 3854 C C . ASP A 1 306 ? 39.404 95.936 -18.953 1.00 75.88 306 ASP A C 1
ATOM 3855 O O . ASP A 1 306 ? 39.072 94.827 -19.389 1.00 77.19 306 ASP A O 1
ATOM 3864 N N . VAL A 1 307 ? 38.675 96.603 -18.052 1.00 77.53 307 VAL A N 1
ATOM 3865 C CA . VAL A 1 307 ? 37.554 96.009 -17.333 1.00 67.26 307 VAL A CA 1
ATOM 3866 C C . VAL A 1 307 ? 36.289 96.783 -17.677 1.00 61.24 307 VAL A C 1
ATOM 3867 O O . VAL A 1 307 ? 36.331 97.979 -17.982 1.00 56.92 307 VAL A O 1
ATOM 3880 N N . ALA A 1 308 ? 35.151 96.088 -17.600 1.00 52.84 308 ALA A N 1
ATOM 3881 C CA . ALA A 1 308 ? 33.916 96.572 -18.212 1.00 50.29 308 ALA A CA 1
ATOM 3882 C C . ALA A 1 308 ? 33.573 97.990 -17.768 1.00 47.08 308 ALA A C 1
ATOM 3883 O O . ALA A 1 308 ? 33.557 98.921 -18.580 1.00 48.10 308 ALA A O 1
ATOM 3890 N N . PHE A 1 309 ? 33.281 98.173 -16.478 1.00 45.24 309 PHE A N 1
ATOM 3891 C CA . PHE A 1 309 ? 32.772 99.466 -16.028 1.00 45.20 309 PHE A CA 1
ATOM 3892 C C . PHE A 1 309 ? 33.742 100.594 -16.356 1.00 42.78 309 PHE A C 1
ATOM 3893 O O . PHE A 1 309 ? 33.323 101.749 -16.495 1.00 42.32 309 PHE A O 1
ATOM 3910 N N . VAL A 1 310 ? 35.032 100.286 -16.498 1.00 43.05 310 VAL A N 1
ATOM 3911 C CA . VAL A 1 310 ? 36.001 101.303 -16.892 1.00 41.82 310 VAL A CA 1
ATOM 3912 C C . VAL A 1 310 ? 35.961 101.526 -18.400 1.00 42.28 310 VAL A C 1
ATOM 3913 O O . VAL A 1 310 ? 35.871 102.665 -18.872 1.00 41.24 310 VAL A O 1
ATOM 3926 N N . ASP A 1 311 ? 36.020 100.446 -19.182 1.00 45.29 311 ASP A N 1
ATOM 3927 C CA . ASP A 1 311 ? 36.028 100.592 -20.635 1.00 49.57 311 ASP A CA 1
ATOM 3928 C C . ASP A 1 311 ? 34.721 101.170 -21.155 1.00 45.66 311 ASP A C 1
ATOM 3929 O O . ASP A 1 311 ? 34.703 101.783 -22.228 1.00 46.21 311 ASP A O 1
ATOM 3938 N N . ARG A 1 312 ? 33.625 100.977 -20.426 1.00 46.34 312 ARG A N 1
ATOM 3939 C CA . ARG A 1 312 ? 32.330 101.516 -20.812 1.00 45.24 312 ARG A CA 1
ATOM 3940 C C . ARG A 1 312 ? 32.036 102.865 -20.161 1.00 39.83 312 ARG A C 1
ATOM 3941 O O . ARG A 1 312 ? 30.908 103.357 -20.268 1.00 41.83 312 ARG A O 1
ATOM 3962 N N . ALA A 1 313 ? 33.020 103.475 -19.503 1.00 34.02 313 ALA A N 1
ATOM 3963 C CA . ALA A 1 313 ? 32.824 104.798 -18.921 1.00 27.84 313 ALA A CA 1
ATOM 3964 C C . ALA A 1 313 ? 32.471 105.808 -20.005 1.00 33.89 313 ALA A C 1
ATOM 3965 O O . ALA A 1 313 ? 33.177 105.933 -21.011 1.00 33.44 313 ALA A O 1
ATOM 3972 N N . ASP A 1 314 ? 31.384 106.543 -19.790 1.00 29.02 314 ASP A N 1
ATOM 3973 C CA . ASP A 1 314 ? 30.909 107.497 -20.784 1.00 37.79 314 ASP A CA 1
ATOM 3974 C C . ASP A 1 314 ? 31.663 108.820 -20.751 1.00 31.36 314 ASP A C 1
ATOM 3975 O O . ASP A 1 314 ? 31.350 109.710 -21.550 1.00 32.54 314 ASP A O 1
ATOM 3984 N N . ILE A 1 315 ? 32.639 108.972 -19.858 1.00 27.01 315 ILE A N 1
ATOM 3985 C CA . ILE A 1 315 ? 33.526 110.129 -19.832 1.00 25.87 315 ILE A CA 1
ATOM 3986 C C . ILE A 1 315 ? 34.947 109.595 -19.755 1.00 24.92 315 ILE A C 1
ATOM 3987 O O . ILE A 1 315 ? 35.346 109.027 -18.731 1.00 23.81 315 ILE A O 1
ATOM 4003 N N . LYS A 1 316 ? 35.707 109.767 -20.831 1.00 27.08 316 LYS A N 1
ATOM 4004 C CA . LYS A 1 316 ? 37.105 109.364 -20.890 1.00 26.49 316 LYS A CA 1
ATOM 4005 C C . LYS A 1 316 ? 37.940 110.574 -21.275 1.00 26.06 316 LYS A C 1
ATOM 4006 O O . LYS A 1 316 ? 37.618 111.267 -22.245 1.00 29.56 316 LYS A O 1
ATOM 4025 N N . GLN A 1 317 ? 39.007 110.827 -20.519 1.00 26.44 317 GLN A N 1
ATOM 4026 C CA . GLN A 1 317 ? 39.858 111.992 -20.735 1.00 29.38 317 GLN A CA 1
ATOM 4027 C C . GLN A 1 317 ? 41.316 111.565 -20.703 1.00 26.34 317 GLN A C 1
ATOM 4028 O O . GLN A 1 317 ? 41.771 110.966 -19.722 1.00 23.89 317 GLN A O 1
ATOM 4042 N N . TYR A 1 318 ? 42.044 111.885 -21.767 1.00 29.37 318 TYR A N 1
ATOM 4043 C CA . TYR A 1 318 ? 43.481 111.671 -21.798 1.00 26.80 318 TYR A CA 1
ATOM 4044 C C . TYR A 1 318 ? 44.185 112.811 -21.074 1.00 25.63 318 TYR A C 1
ATOM 4045 O O . TYR A 1 318 ? 43.887 113.985 -21.309 1.00 27.73 318 TYR A O 1
ATOM 4063 N N . ILE A 1 319 ? 45.112 112.460 -20.187 1.00 25.14 319 ILE A N 1
ATOM 4064 C CA . ILE A 1 319 ? 45.920 113.426 -19.452 1.00 26.80 319 ILE A CA 1
ATOM 4065 C C . ILE A 1 319 ? 47.380 113.100 -19.735 1.00 28.91 319 ILE A C 1
ATOM 4066 O O . ILE A 1 319 ? 47.911 112.106 -19.222 1.00 26.61 319 ILE A O 1
ATOM 4082 N N . GLY A 1 320 ? 48.026 113.923 -20.557 1.00 30.33 320 GLY A N 1
ATOM 4083 C CA . GLY A 1 320 ? 49.412 113.717 -20.906 1.00 28.45 320 GLY A CA 1
ATOM 4084 C C . GLY A 1 320 ? 50.334 114.671 -20.176 1.00 26.47 320 GLY A C 1
ATOM 4085 O O . GLY A 1 320 ? 49.893 115.548 -19.427 1.00 25.95 320 GLY A O 1
ATOM 4089 N N . PRO A 1 321 ? 51.638 114.526 -20.391 1.00 28.82 321 PRO A N 1
ATOM 4090 C CA . PRO A 1 321 ? 52.606 115.398 -19.716 1.00 27.43 321 PRO A CA 1
ATOM 4091 C C . PRO A 1 321 ? 52.472 116.832 -20.190 1.00 26.50 321 PRO A C 1
ATOM 4092 O O . PRO A 1 321 ? 51.895 117.092 -21.257 1.00 28.97 321 PRO A O 1
ATOM 4103 N N . PRO A 1 322 ? 53.004 117.793 -19.440 1.00 26.32 322 PRO A N 1
ATOM 4104 C CA . PRO A 1 322 ? 52.763 119.201 -19.768 1.00 29.19 322 PRO A CA 1
ATOM 4105 C C . PRO A 1 322 ? 53.619 119.701 -20.919 1.00 31.17 322 PRO A C 1
ATOM 4106 O O . PRO A 1 322 ? 54.752 119.263 -21.131 1.00 33.18 322 PRO A O 1
ATOM 4117 N N . SER A 1 323 ? 53.049 120.646 -21.661 1.00 30.95 323 SER A N 1
ATOM 4118 C CA . SER A 1 323 ? 53.785 121.370 -22.684 1.00 31.53 323 SER A CA 1
ATOM 4119 C C . SER A 1 323 ? 54.753 122.360 -22.037 1.00 28.64 323 SER A C 1
ATOM 4120 O O . SER A 1 323 ? 54.663 122.677 -20.849 1.00 29.40 323 SER A O 1
ATOM 4128 N N . ALA A 1 324 ? 55.683 122.867 -22.848 1.00 27.24 324 ALA A N 1
ATOM 4129 C CA . ALA A 1 324 ? 56.592 123.902 -22.368 1.00 24.15 324 ALA A CA 1
ATOM 4130 C C . ALA A 1 324 ? 55.829 125.106 -21.832 1.00 24.05 324 ALA A C 1
ATOM 4131 O O . ALA A 1 324 ? 56.277 125.750 -20.876 1.00 28.15 324 ALA A O 1
ATOM 4138 N N . ALA A 1 325 ? 54.678 125.425 -22.425 1.00 21.00 325 ALA A N 1
ATOM 4139 C CA . ALA A 1 325 ? 53.861 126.516 -21.904 1.00 22.33 325 ALA A CA 1
ATOM 4140 C C . ALA A 1 325 ? 53.320 126.185 -20.519 1.00 26.95 325 ALA A C 1
ATOM 4141 O O . ALA A 1 325 ? 53.245 127.061 -19.650 1.00 30.21 325 ALA A O 1
ATOM 4148 N N . ALA A 1 326 ? 52.927 124.927 -20.297 1.00 24.60 326 ALA A N 1
ATOM 4149 C CA . ALA A 1 326 ? 52.423 124.534 -18.985 1.00 18.79 326 ALA A CA 1
ATOM 4150 C C . ALA A 1 326 ? 53.551 124.454 -17.968 1.00 17.04 326 ALA A C 1
ATOM 4151 O O . ALA A 1 326 ? 53.392 124.881 -16.819 1.00 16.40 326 ALA A O 1
ATOM 4158 N N . ILE A 1 327 ? 54.698 123.903 -18.373 1.00 17.39 327 ILE A N 1
ATOM 4159 C CA . ILE A 1 327 ? 55.855 123.837 -17.484 1.00 18.75 327 ILE A CA 1
ATOM 4160 C C . ILE A 1 327 ? 56.198 125.226 -16.968 1.00 19.49 327 ILE A C 1
ATOM 4161 O O . ILE A 1 327 ? 56.480 125.415 -15.780 1.00 22.53 327 ILE A O 1
ATOM 4177 N N . PHE A 1 328 ? 56.167 126.221 -17.854 1.00 22.15 328 PHE A N 1
ATOM 4178 C CA . PHE A 1 328 ? 56.472 127.590 -17.454 1.00 22.05 328 PHE A CA 1
ATOM 4179 C C . PHE A 1 328 ? 55.537 128.058 -16.342 1.00 18.15 328 PHE A C 1
ATOM 4180 O O . PHE A 1 328 ? 55.985 128.606 -15.329 1.00 18.27 328 PHE A O 1
ATOM 4197 N N . LYS A 1 329 ? 54.228 127.840 -16.508 1.00 19.14 329 LYS A N 1
ATOM 4198 C CA . LYS A 1 329 ? 53.275 128.205 -15.462 1.00 24.64 329 LYS A CA 1
ATOM 4199 C C . LYS A 1 329 ? 53.541 127.433 -14.174 1.00 22.88 329 LYS A C 1
ATOM 4200 O O . LYS A 1 329 ? 53.479 128.001 -13.075 1.00 22.18 329 LYS A O 1
ATOM 4219 N N . ILE A 1 330 ? 53.824 126.133 -14.285 1.00 18.17 330 ILE A N 1
ATOM 4220 C CA . ILE A 1 330 ? 54.119 125.331 -13.101 1.00 19.57 330 ILE A CA 1
ATOM 4221 C C . ILE A 1 330 ? 55.296 125.933 -12.340 1.00 20.39 330 ILE A C 1
ATOM 4222 O O . ILE A 1 330 ? 55.203 126.223 -11.142 1.00 18.94 330 ILE A O 1
ATOM 4238 N N . TYR A 1 331 ? 56.420 126.138 -13.032 1.00 20.21 331 TYR A N 1
ATOM 4239 C CA . TYR A 1 331 ? 57.590 126.728 -12.388 1.00 18.31 331 TYR A CA 1
ATOM 4240 C C . TYR A 1 331 ? 57.259 128.090 -11.788 1.00 23.82 331 TYR A C 1
ATOM 4241 O O . TYR A 1 331 ? 57.647 128.388 -10.653 1.00 24.67 331 TYR A O 1
ATOM 4259 N N . LEU A 1 332 ? 56.554 128.942 -12.544 1.00 20.22 332 LEU A N 1
ATOM 4260 C CA . LEU A 1 332 ? 56.153 130.240 -12.007 1.00 20.43 332 LEU A CA 1
ATOM 4261 C C . LEU A 1 332 ? 55.452 130.087 -10.664 1.00 19.85 332 LEU A C 1
ATOM 4262 O O . LEU A 1 332 ? 55.694 130.865 -9.734 1.00 22.98 332 LEU A O 1
ATOM 4278 N N . SER A 1 333 ? 54.580 129.083 -10.538 1.00 19.54 333 SER A N 1
ATOM 4279 C CA . SER A 1 333 ? 53.844 128.907 -9.290 1.00 17.97 333 SER A CA 1
ATOM 4280 C C . SER A 1 333 ? 54.775 128.472 -8.166 1.00 22.20 333 SER A C 1
ATOM 4281 O O . SER A 1 333 ? 54.588 128.867 -7.009 1.00 22.97 333 SER A O 1
ATOM 4289 N N . CYS A 1 334 ? 55.790 127.665 -8.492 1.00 22.17 334 CYS A N 1
ATOM 4290 C CA . CYS A 1 334 ? 56.780 127.274 -7.494 1.00 19.80 334 CYS A CA 1
ATOM 4291 C C . CYS A 1 334 ? 57.621 128.469 -7.058 1.00 18.13 334 CYS A C 1
ATOM 4292 O O . CYS A 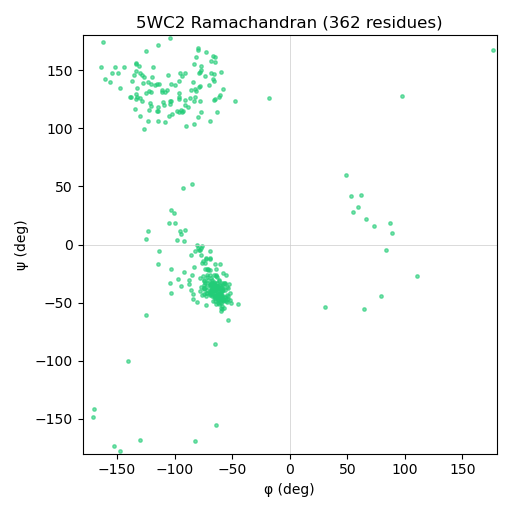1 334 ? 57.894 128.643 -5.864 1.00 21.01 334 CYS A O 1
ATOM 4300 N N . LEU A 1 335 ? 58.042 129.304 -8.012 1.00 16.94 335 LEU A N 1
ATOM 4301 C CA . LEU A 1 335 ? 58.872 130.456 -7.673 1.00 18.72 335 LEU A CA 1
ATOM 4302 C C . LEU A 1 335 ? 58.082 131.483 -6.878 1.00 22.16 335 LEU A C 1
ATOM 4303 O O . LEU A 1 335 ? 58.597 132.065 -5.916 1.00 23.78 335 LEU A O 1
ATOM 4319 N N . GLU A 1 336 ? 56.830 131.722 -7.267 1.00 22.03 336 GLU A N 1
ATOM 4320 C CA . GLU A 1 336 ? 55.967 132.598 -6.484 1.00 23.54 336 GLU A CA 1
ATOM 4321 C C . GLU A 1 336 ? 55.886 132.122 -5.039 1.00 23.92 336 GLU A C 1
ATOM 4322 O O . GLU A 1 336 ? 56.062 132.909 -4.102 1.00 23.44 336 GLU A O 1
ATOM 4334 N N . GLU A 1 337 ? 55.639 130.824 -4.843 1.00 21.00 337 GLU A N 1
ATOM 4335 C CA . GLU A 1 337 ? 55.497 130.287 -3.495 1.00 19.78 337 GLU A CA 1
ATOM 4336 C C . GLU A 1 337 ? 56.759 130.515 -2.670 1.00 21.02 337 GLU A C 1
ATOM 4337 O O . GLU A 1 337 ?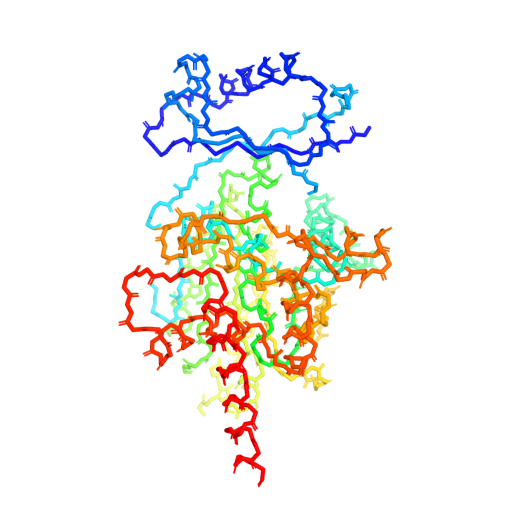 56.677 130.910 -1.501 1.00 22.39 337 GLU A O 1
ATOM 4349 N N . LEU A 1 338 ? 57.936 130.267 -3.254 1.00 20.42 338 LEU A N 1
ATOM 4350 C CA . LEU A 1 338 ? 59.177 130.493 -2.519 1.00 21.06 338 LEU A CA 1
ATOM 4351 C C . LEU A 1 338 ? 59.383 131.969 -2.212 1.00 24.05 338 LEU A C 1
ATOM 4352 O O . LEU A 1 338 ? 59.970 132.309 -1.179 1.00 23.77 338 LEU A O 1
ATOM 4368 N N . MET A 1 339 ? 58.913 132.858 -3.088 1.00 25.97 339 MET A N 1
ATOM 4369 C CA . MET A 1 339 ? 59.000 134.287 -2.805 1.00 26.20 339 MET A CA 1
ATOM 4370 C C . MET A 1 339 ? 58.020 134.687 -1.712 1.00 27.57 339 MET A C 1
ATOM 4371 O O . MET A 1 339 ? 58.338 135.525 -0.860 1.00 30.93 339 MET A O 1
ATOM 4385 N N . LYS A 1 340 ? 56.819 134.107 -1.728 1.00 26.35 340 LYS A N 1
ATOM 4386 C CA . LYS A 1 340 ? 55.861 134.353 -0.657 1.00 32.34 340 LYS A CA 1
ATOM 4387 C C . LYS A 1 340 ? 56.454 133.973 0.694 1.00 31.76 340 LYS A C 1
ATOM 4388 O O . LYS A 1 340 ? 56.388 134.747 1.655 1.00 33.41 340 LYS A O 1
ATOM 4407 N N . CYS A 1 341 ? 57.060 132.789 0.778 1.00 32.66 341 CYS A N 1
ATOM 4408 C CA . CYS A 1 341 ? 57.679 132.313 2.010 1.00 33.02 341 CYS A CA 1
ATOM 4409 C C . CYS A 1 341 ? 59.031 132.956 2.282 1.00 32.82 341 CYS A C 1
ATOM 4410 O O . CYS A 1 341 ? 59.638 132.666 3.319 1.00 31.57 341 CYS A O 1
ATOM 4418 N N . GLN A 1 342 ? 59.523 133.800 1.378 1.00 35.63 342 GLN A N 1
ATOM 4419 C CA . GLN A 1 342 ? 60.777 134.526 1.550 1.00 36.12 342 GLN A CA 1
ATOM 4420 C C . GLN A 1 342 ? 61.993 133.608 1.573 1.00 34.52 342 GLN A C 1
ATOM 4421 O O . GLN A 1 342 ? 63.040 133.980 2.111 1.00 36.14 342 GLN A O 1
ATOM 4435 N N . ILE A 1 343 ? 61.882 132.407 1.007 1.00 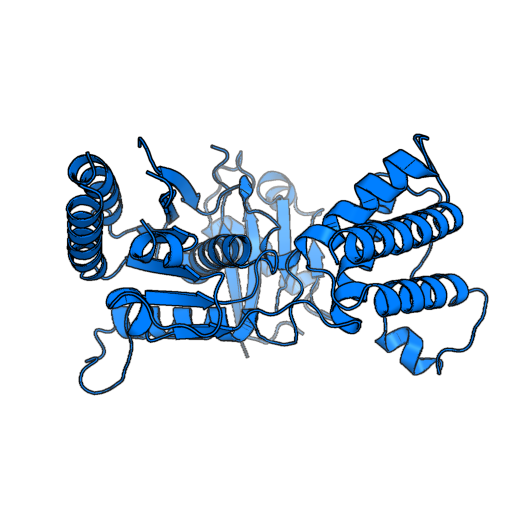30.96 343 ILE A N 1
ATOM 4436 C CA . ILE A 1 343 ? 63.071 131.605 0.746 1.00 27.63 343 ILE A CA 1
ATOM 4437 C C . ILE A 1 343 ? 63.824 132.169 -0.453 1.00 29.66 343 ILE A C 1
ATOM 4438 O O . ILE A 1 343 ? 65.060 132.186 -0.475 1.00 32.05 343 ILE A O 1
ATOM 4454 N N . ILE A 1 344 ? 63.100 132.651 -1.458 1.00 30.78 344 ILE A N 1
ATOM 4455 C CA . ILE A 1 344 ? 63.685 133.471 -2.512 1.00 32.22 344 ILE A CA 1
ATOM 4456 C C . ILE A 1 344 ? 63.558 134.925 -2.080 1.00 33.05 344 ILE A C 1
ATOM 4457 O O . ILE A 1 344 ? 62.446 135.421 -1.869 1.00 30.72 344 ILE A O 1
ATOM 4473 N N . TYR A 1 345 ? 64.696 135.610 -1.947 1.00 37.83 345 TYR A N 1
ATOM 4474 C CA . TYR A 1 345 ? 64.712 136.969 -1.433 1.00 42.28 345 TYR A CA 1
ATOM 4475 C C . TYR A 1 345 ? 65.853 137.728 -2.099 1.00 43.83 345 TYR A C 1
ATOM 4476 O O . TYR A 1 345 ? 66.969 137.189 -2.182 1.00 45.83 345 TYR A O 1
ATOM 4494 N N . PRO A 1 346 ? 65.624 138.965 -2.570 1.00 44.56 346 PRO A N 1
ATOM 4495 C CA . PRO A 1 346 ? 64.360 139.704 -2.496 1.00 43.29 346 PRO A CA 1
ATOM 4496 C C . PRO A 1 346 ? 63.370 139.275 -3.565 1.00 40.63 346 PRO A C 1
ATOM 4497 O O . PRO A 1 346 ? 63.745 138.575 -4.506 1.00 36.10 346 PRO A O 1
ATOM 4508 N N . ARG A 1 347 ? 62.119 139.698 -3.417 1.00 42.78 347 ARG A N 1
ATOM 4509 C CA . ARG A 1 347 ? 61.116 139.428 -4.434 1.00 43.93 347 ARG A CA 1
ATOM 4510 C C . ARG A 1 347 ? 61.453 140.181 -5.715 1.00 46.66 347 ARG A C 1
ATOM 4511 O O . ARG A 1 347 ? 61.950 141.310 -5.679 1.00 48.97 347 ARG A O 1
ATOM 4532 N N . GLN A 1 348 ? 61.194 139.542 -6.853 1.00 43.69 348 GLN A N 1
ATOM 4533 C CA . GLN A 1 348 ? 61.361 140.165 -8.156 1.00 43.12 348 GLN A CA 1
ATOM 4534 C C . GLN A 1 348 ? 60.134 139.876 -9.008 1.00 44.00 348 GLN A C 1
ATOM 4535 O O . GLN A 1 348 ? 59.421 138.889 -8.800 1.00 40.26 348 GLN A O 1
ATOM 4549 N N . GLN A 1 349 ? 59.896 140.753 -9.978 1.00 48.31 349 GLN A N 1
ATOM 4550 C CA . GLN A 1 349 ? 58.775 140.594 -10.890 1.00 50.13 349 GLN A CA 1
ATOM 4551 C C . GLN A 1 349 ? 59.158 139.629 -12.005 1.00 45.69 349 GLN A C 1
ATOM 4552 O O . GLN A 1 349 ? 60.249 139.727 -12.575 1.00 47.07 349 GLN A O 1
ATOM 4566 N N . LEU A 1 350 ? 58.265 138.691 -12.304 1.00 41.24 350 LEU A N 1
ATOM 4567 C CA . LEU A 1 350 ? 58.463 137.735 -13.383 1.00 44.59 350 LEU A CA 1
ATOM 4568 C C . LEU A 1 350 ? 57.346 137.883 -14.404 1.00 44.19 350 LEU A C 1
ATOM 4569 O O . LEU A 1 350 ? 56.193 138.149 -14.046 1.00 46.06 350 LEU A O 1
ATOM 4585 N N . LEU A 1 351 ? 57.696 137.710 -15.673 1.00 43.18 351 LEU A N 1
ATOM 4586 C CA . LEU A 1 351 ? 56.769 137.900 -16.777 1.00 41.26 351 LEU A CA 1
ATOM 4587 C C . LEU A 1 351 ? 56.152 136.575 -17.197 1.00 35.46 351 LEU A C 1
ATOM 4588 O O . LEU A 1 351 ? 56.784 135.518 -17.116 1.00 33.10 351 LEU A O 1
ATOM 4604 N N . THR A 1 352 ? 54.906 136.647 -17.654 1.00 35.57 352 THR A N 1
ATOM 4605 C CA . THR A 1 352 ? 54.244 135.511 -18.275 1.00 35.52 352 THR A CA 1
ATOM 4606 C C . THR A 1 352 ? 54.707 135.367 -19.723 1.00 35.55 352 THR A C 1
ATOM 4607 O O . THR A 1 352 ? 55.375 136.244 -20.278 1.00 31.92 352 THR A O 1
ATOM 4618 N N . LEU A 1 353 ? 54.346 134.240 -20.342 1.00 36.97 353 LEU A N 1
ATOM 4619 C CA . LEU A 1 353 ? 54.648 134.052 -21.758 1.00 42.93 353 LEU A CA 1
ATOM 4620 C C . LEU A 1 353 ? 54.024 135.158 -22.597 1.00 44.13 353 LEU A C 1
ATOM 4621 O O . LEU A 1 353 ? 54.688 135.755 -23.453 1.00 42.47 353 LEU A O 1
ATOM 4637 N N . ARG A 1 354 ? 52.738 135.437 -22.374 1.00 47.44 354 ARG A N 1
ATOM 4638 C CA . ARG A 1 354 ? 52.070 136.487 -23.133 1.00 55.46 354 ARG A CA 1
ATOM 4639 C C . ARG A 1 354 ? 52.843 137.793 -23.031 1.00 51.30 354 ARG A C 1
ATOM 4640 O O . ARG A 1 354 ? 53.102 138.458 -24.038 1.00 51.95 354 ARG A O 1
ATOM 4661 N N . GLU A 1 355 ? 53.246 138.160 -21.814 1.00 47.78 355 GLU A N 1
ATOM 4662 C CA . GLU A 1 355 ? 54.031 139.375 -21.632 1.00 48.50 355 GLU A CA 1
ATOM 4663 C C . GLU A 1 355 ? 55.341 139.303 -22.407 1.00 47.16 355 GLU A C 1
ATOM 4664 O O . GLU A 1 355 ? 55.738 140.275 -23.062 1.00 49.15 355 GLU A O 1
ATOM 4676 N N . LEU A 1 356 ? 56.022 138.156 -22.354 1.00 41.99 356 LEU A N 1
ATOM 4677 C CA . LEU A 1 356 ? 57.233 137.981 -23.148 1.00 41.00 356 LEU A CA 1
ATOM 4678 C C . LEU A 1 356 ? 56.937 138.105 -24.638 1.00 43.63 356 LEU A C 1
ATOM 4679 O O . LEU A 1 356 ? 57.698 138.738 -25.379 1.00 41.44 356 LEU A O 1
ATOM 4695 N N . GLU A 1 357 ? 55.835 137.507 -25.096 1.00 48.09 357 GLU A N 1
ATOM 4696 C CA . GLU A 1 357 ? 55.489 137.581 -26.511 1.00 53.32 357 GLU A CA 1
ATOM 4697 C C . GLU A 1 357 ? 55.219 139.013 -26.950 1.00 50.11 357 GLU A C 1
ATOM 4698 O O . GLU A 1 357 ? 55.521 139.377 -28.092 1.00 47.34 357 GLU A O 1
ATOM 4710 N N . MET A 1 358 ? 54.662 139.841 -26.062 1.00 52.18 358 MET A N 1
ATOM 4711 C CA . MET A 1 358 ? 54.349 141.217 -26.431 1.00 56.25 358 MET A CA 1
ATOM 4712 C C . MET A 1 358 ? 55.609 142.043 -26.654 1.00 53.69 358 MET A C 1
ATOM 4713 O O . MET A 1 358 ? 55.589 142.998 -27.439 1.00 58.37 358 MET A O 1
ATOM 4727 N N . ILE A 1 359 ? 56.703 141.700 -25.981 1.00 47.98 359 ILE A N 1
ATOM 4728 C CA . ILE A 1 359 ? 57.968 142.403 -26.150 1.00 43.17 359 ILE A CA 1
ATOM 4729 C C . ILE A 1 359 ? 58.906 141.645 -27.091 1.00 38.08 359 ILE A C 1
ATOM 4730 O O . ILE A 1 359 ? 60.111 141.884 -27.086 1.00 39.51 359 ILE A O 1
ATOM 4746 N N . GLY A 1 360 ? 58.371 140.731 -27.897 1.00 36.27 360 GLY A N 1
ATOM 4747 C CA . GLY A 1 360 ? 59.172 140.001 -28.861 1.00 44.66 360 GLY A CA 1
ATOM 4748 C C . GLY A 1 360 ? 60.363 139.288 -28.255 1.00 49.45 360 GLY A C 1
ATOM 4749 O O . GLY A 1 360 ? 61.376 139.076 -28.930 1.00 49.64 360 GLY A O 1
ATOM 4753 N N . PHE A 1 361 ? 60.253 138.913 -26.980 1.00 49.72 361 PHE A N 1
ATOM 4754 C CA . PHE A 1 361 ? 61.313 138.192 -26.278 1.00 50.58 361 PHE A CA 1
ATOM 4755 C C . PHE A 1 361 ? 62.620 138.977 -26.255 1.00 50.06 361 PHE A C 1
ATOM 4756 O O . PHE A 1 361 ? 63.707 138.395 -26.276 1.00 33.76 361 PHE A O 1
ATOM 4773 N N . ILE A 1 362 ? 62.530 140.306 -26.217 1.00 61.79 362 ILE A N 1
ATOM 4774 C CA . ILE A 1 362 ? 63.722 141.129 -26.063 1.00 71.88 362 ILE A CA 1
ATOM 4775 C C . ILE A 1 362 ? 64.328 140.876 -24.690 1.00 57.08 362 ILE A C 1
ATOM 4776 O O . ILE A 1 362 ? 63.611 140.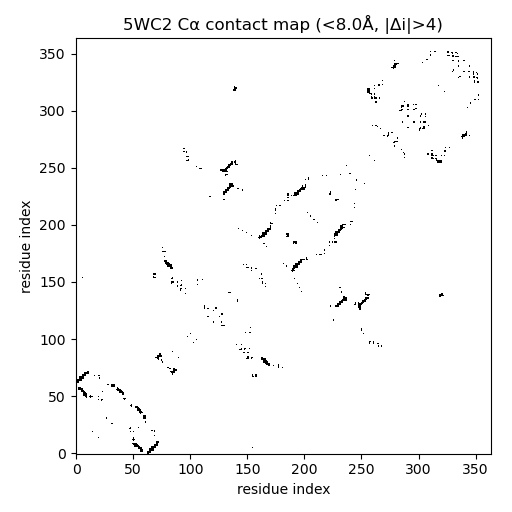722 -23.691 1.00 49.89 362 ILE A O 1
ATOM 4792 N N . GLU A 1 363 ? 65.655 140.824 -24.629 1.00 51.88 363 GLU A N 1
ATOM 4793 C CA . GLU A 1 363 ? 66.361 140.606 -23.372 1.00 50.49 363 GLU A CA 1
ATOM 4794 C C . GLU A 1 363 ? 66.734 141.956 -22.772 1.00 49.83 363 GLU A C 1
ATOM 4795 O O . GLU A 1 363 ? 67.541 142.697 -23.342 1.00 51.52 363 GLU A O 1
ATOM 4807 N N . ASN A 1 364 ? 66.145 142.273 -21.622 1.00 49.26 364 ASN A N 1
ATOM 4808 C CA . ASN A 1 364 ? 66.454 143.498 -20.900 1.00 46.36 364 ASN A CA 1
ATOM 4809 C C . ASN A 1 364 ? 66.311 143.220 -19.408 1.00 47.53 364 ASN A C 1
ATOM 4810 O O . ASN A 1 364 ? 66.024 142.094 -18.991 1.00 50.17 364 ASN A O 1
ATOM 4821 N N . ASN A 1 365 ? 66.511 144.263 -18.598 1.00 48.73 365 ASN A N 1
ATOM 4822 C CA . ASN A 1 365 ? 66.474 144.090 -17.150 1.00 51.42 365 ASN A CA 1
ATOM 4823 C C . ASN A 1 365 ? 65.137 143.529 -16.680 1.00 48.43 365 ASN A C 1
ATOM 4824 O O . ASN A 1 365 ? 65.096 142.757 -15.717 1.00 49.36 365 ASN A O 1
ATOM 4835 N N . VAL A 1 366 ? 64.040 143.896 -17.342 1.00 47.06 366 VAL A N 1
ATOM 4836 C CA . VAL A 1 366 ? 62.725 143.435 -16.907 1.00 45.22 366 VAL A CA 1
ATOM 4837 C C . VAL A 1 366 ? 62.520 141.971 -17.279 1.00 40.12 366 VAL A C 1
ATOM 4838 O O . VAL A 1 366 ? 61.877 141.214 -16.542 1.00 36.63 366 VAL A O 1
ATOM 4851 N N . SER A 1 367 ? 63.057 141.549 -18.425 1.00 37.18 367 SER A N 1
ATOM 4852 C CA . SER A 1 367 ? 62.735 140.242 -18.982 1.00 34.43 367 SER A CA 1
ATOM 4853 C C . SER A 1 367 ? 63.819 139.193 -18.776 1.00 32.57 367 SER A C 1
ATOM 4854 O O . SER A 1 367 ? 63.511 137.998 -18.839 1.00 28.99 367 SER A O 1
ATOM 4862 N N . LYS A 1 368 ? 65.066 139.604 -18.530 1.00 39.54 368 LYS A N 1
ATOM 4863 C CA . LYS A 1 368 ? 66.192 138.673 -18.522 1.00 39.36 368 LYS A CA 1
ATOM 4864 C C . LYS A 1 368 ? 65.884 137.381 -17.767 1.00 39.80 368 LYS A C 1
ATOM 4865 O O . LYS A 1 368 ? 66.091 136.280 -18.288 1.00 37.81 368 LYS A O 1
ATOM 4884 N N . LEU A 1 369 ? 65.387 137.495 -16.532 1.00 42.50 369 LEU A N 1
ATOM 4885 C CA . LEU A 1 369 ? 65.173 136.305 -15.714 1.00 37.06 369 LEU A CA 1
ATOM 4886 C C . LEU A 1 369 ? 63.969 135.500 -16.182 1.00 32.42 369 LEU A C 1
ATOM 4887 O O . LEU A 1 369 ? 63.968 134.270 -16.063 1.00 30.73 369 LEU A O 1
ATOM 4903 N N . SER A 1 370 ? 62.936 136.161 -16.704 1.00 30.74 370 SER A N 1
ATOM 4904 C CA . SER A 1 370 ? 61.794 135.422 -17.233 1.00 32.44 370 SER A CA 1
ATOM 4905 C C . SER A 1 370 ? 62.181 134.647 -18.488 1.00 30.58 370 SER A C 1
ATOM 4906 O O . SER A 1 370 ? 61.717 133.518 -18.695 1.00 32.85 370 SER A O 1
ATOM 4914 N N . LEU A 1 371 ? 63.024 135.241 -19.340 1.00 34.39 371 LEU A N 1
ATOM 4915 C CA . LEU A 1 371 ? 63.540 134.518 -20.498 1.00 37.76 371 LEU A CA 1
ATOM 4916 C C . LEU A 1 371 ? 64.340 133.299 -20.061 1.00 34.71 371 LEU A C 1
ATOM 4917 O O . LEU A 1 371 ? 64.214 132.218 -20.647 1.00 33.50 371 LEU A O 1
ATOM 4933 N N . LEU A 1 372 ? 65.172 133.459 -19.034 1.00 31.17 372 LEU A N 1
ATOM 4934 C CA . LEU A 1 372 ? 65.941 132.330 -18.523 1.00 36.30 372 LEU A CA 1
ATOM 4935 C C . LEU A 1 372 ? 65.022 131.221 -18.033 1.00 37.43 372 LEU A C 1
ATOM 4936 O O . LEU A 1 372 ? 65.264 130.038 -18.302 1.00 31.90 372 LEU A O 1
ATOM 4952 N N . LEU A 1 373 ? 63.960 131.583 -17.312 1.00 38.21 373 LEU A N 1
ATOM 4953 C CA . LEU A 1 373 ? 62.995 130.585 -16.870 1.00 34.44 373 LEU A CA 1
ATOM 4954 C C . LEU A 1 373 ? 62.298 129.939 -18.061 1.00 31.63 373 LEU A C 1
ATOM 4955 O O . LEU A 1 373 ? 62.042 128.729 -18.061 1.00 24.92 373 LEU A O 1
ATOM 4971 N N . ASN A 1 374 ? 61.982 130.733 -19.087 1.00 37.34 374 ASN A N 1
ATOM 4972 C CA . ASN A 1 374 ? 61.360 130.181 -20.284 1.00 38.25 374 ASN A CA 1
ATOM 4973 C C . ASN A 1 374 ? 62.243 129.114 -20.915 1.00 41.80 374 ASN A C 1
ATOM 4974 O O . ASN A 1 374 ? 61.748 128.078 -21.372 1.00 42.03 374 ASN A O 1
ATOM 4985 N N . ASP A 1 375 ? 63.556 129.344 -20.944 1.00 48.74 375 ASP A N 1
ATOM 4986 C CA . ASP A 1 375 ? 64.468 128.382 -21.548 1.00 58.00 375 ASP A CA 1
ATOM 4987 C C . ASP A 1 375 ? 64.674 127.157 -20.663 1.00 40.92 375 ASP A C 1
ATOM 4988 O O . ASP A 1 375 ? 64.919 126.062 -21.180 1.00 34.08 375 ASP A O 1
ATOM 4997 N N . ILE A 1 376 ? 64.583 127.313 -19.340 1.00 39.88 376 ILE A N 1
ATOM 4998 C CA . ILE A 1 376 ? 64.600 126.151 -18.455 1.00 26.19 376 ILE A CA 1
ATOM 4999 C C . ILE A 1 376 ? 63.351 125.306 -18.670 1.00 25.61 376 ILE A C 1
ATOM 5000 O O . ILE A 1 376 ? 63.408 124.070 -18.658 1.00 25.11 376 ILE A O 1
ATOM 5016 N N . SER A 1 377 ? 62.201 125.958 -18.857 1.00 25.26 377 SER A N 1
ATOM 5017 C CA . SER A 1 377 ? 60.967 125.224 -19.105 1.00 29.43 377 SER A CA 1
ATOM 5018 C C . SER A 1 377 ? 61.057 124.398 -20.379 1.00 32.67 377 SER A C 1
ATOM 5019 O O . SER A 1 377 ? 60.493 123.299 -20.449 1.00 33.36 377 SER A O 1
ATOM 5027 N N . ARG A 1 378 ? 61.767 124.901 -21.390 1.00 35.24 378 ARG A N 1
ATOM 5028 C CA . ARG A 1 378 ? 61.803 124.224 -22.680 1.00 35.98 378 ARG A CA 1
ATOM 5029 C C . ARG A 1 378 ? 62.719 123.006 -22.654 1.00 33.14 378 ARG A C 1
ATOM 5030 O O . ARG A 1 378 ? 62.415 121.991 -23.290 1.00 34.89 378 ARG A O 1
ATOM 5051 N N . LYS A 1 379 ? 63.837 123.072 -21.933 1.00 32.20 379 LYS A N 1
ATOM 5052 C CA . LYS A 1 379 ? 64.644 121.872 -21.761 1.00 36.07 379 LYS A CA 1
ATOM 5053 C C . LYS A 1 379 ? 64.084 120.953 -20.684 1.00 29.89 379 LYS A C 1
ATOM 5054 O O . LYS A 1 379 ? 64.624 119.862 -20.480 1.00 34.77 379 LYS A O 1
ATOM 5073 N N . SER A 1 380 ? 63.013 121.361 -20.003 1.00 26.69 380 SER A N 1
ATOM 5074 C CA . SER A 1 380 ? 62.278 120.468 -19.117 1.00 26.77 380 SER A CA 1
ATOM 5075 C C . SER A 1 380 ? 61.224 119.646 -19.849 1.00 31.00 380 SER A C 1
ATOM 5076 O O . SER A 1 380 ? 60.642 118.741 -19.243 1.00 30.65 380 SER A O 1
ATOM 5084 N N . GLU A 1 381 ? 60.963 119.937 -21.125 1.00 35.99 381 GLU A N 1
ATOM 5085 C CA . GLU A 1 381 ? 59.920 119.226 -21.856 1.00 38.22 381 GLU A CA 1
ATOM 5086 C C . GLU A 1 381 ? 60.199 117.729 -21.871 1.00 35.62 381 GLU A C 1
ATOM 5087 O O . GLU A 1 381 ? 61.323 117.294 -22.140 1.00 40.57 381 GLU A O 1
ATOM 5099 N N . GLY A 1 382 ? 59.160 116.941 -21.587 1.00 29.16 382 GLY A N 1
ATOM 5100 C CA . GLY A 1 382 ? 59.261 115.506 -21.434 1.00 27.26 382 GLY A CA 1
ATOM 5101 C C . GLY A 1 382 ? 59.065 115.041 -20.005 1.00 30.17 382 GLY A C 1
ATOM 5102 O O . GLY A 1 382 ? 58.625 113.905 -19.786 1.00 35.38 382 GLY A O 1
ATOM 5106 N N . LEU A 1 383 ? 59.373 115.894 -19.033 1.00 27.95 383 LEU A N 1
ATOM 5107 C CA . LEU A 1 383 ? 59.208 115.531 -17.636 1.00 25.22 383 LEU A CA 1
ATOM 5108 C C . LEU A 1 383 ? 57.738 115.611 -17.247 1.00 25.26 383 LEU A C 1
ATOM 5109 O O . LEU A 1 383 ? 56.966 116.393 -17.809 1.00 29.13 383 LEU A O 1
ATOM 5125 N N . SER A 1 384 ? 57.355 114.779 -16.284 1.00 23.17 384 SER A N 1
ATOM 5126 C CA . SER A 1 384 ? 55.995 114.780 -15.773 1.00 23.05 384 SER A CA 1
ATOM 5127 C C . SER A 1 384 ? 55.816 115.891 -14.741 1.00 20.83 384 SER A C 1
ATOM 5128 O O . SER A 1 384 ? 56.781 116.421 -14.184 1.00 22.12 384 SER A O 1
ATOM 5136 N N . GLY A 1 385 ? 54.553 116.242 -14.490 1.00 25.81 385 GLY A N 1
ATOM 5137 C CA . GLY A 1 385 ? 54.264 117.238 -13.471 1.00 18.27 385 GLY A CA 1
ATOM 5138 C C . GLY A 1 385 ? 54.793 116.841 -12.105 1.00 17.75 385 GLY A C 1
ATOM 5139 O O . GLY A 1 385 ? 55.259 117.687 -11.337 1.00 16.34 385 GLY A O 1
ATOM 5143 N N . ARG A 1 386 ? 54.721 115.548 -11.782 1.00 22.18 386 ARG A N 1
ATOM 5144 C CA . ARG A 1 386 ? 55.264 115.059 -10.519 1.00 18.82 386 ARG A CA 1
ATOM 5145 C C . ARG A 1 386 ? 56.731 115.441 -10.368 1.00 19.71 386 ARG A C 1
ATOM 5146 O O . ARG A 1 386 ? 57.156 115.929 -9.316 1.00 23.29 386 ARG A O 1
ATOM 5167 N N . VAL A 1 387 ? 57.525 115.217 -11.414 1.00 18.51 387 VAL A N 1
ATOM 5168 C CA . VAL A 1 387 ? 58.944 115.558 -11.354 1.00 20.30 387 VAL A CA 1
ATOM 5169 C C . VAL A 1 387 ? 59.129 117.069 -11.321 1.00 17.31 387 VAL A C 1
ATOM 5170 O O . VAL A 1 387 ? 60.038 117.582 -10.660 1.00 17.64 387 VAL A O 1
ATOM 5183 N N . LEU A 1 388 ? 58.280 117.808 -12.034 1.00 16.15 388 LEU A N 1
ATOM 5184 C CA . LEU A 1 388 ? 58.458 119.253 -12.112 1.00 16.03 388 LEU A CA 1
ATOM 5185 C C . LEU A 1 388 ? 58.276 119.914 -10.750 1.00 15.96 388 LEU A C 1
ATOM 5186 O O . LEU A 1 388 ? 59.067 120.783 -10.367 1.00 20.40 388 LEU A O 1
ATOM 5202 N N . ARG A 1 389 ? 57.243 119.523 -9.999 1.00 18.15 389 ARG A N 1
ATOM 5203 C CA . ARG A 1 389 ? 57.026 120.137 -8.694 1.00 18.95 389 ARG A CA 1
ATOM 5204 C C . ARG A 1 389 ? 57.975 119.609 -7.625 1.00 15.16 389 ARG A C 1
ATOM 5205 O O . ARG A 1 389 ? 58.015 120.166 -6.522 1.00 15.34 389 ARG A O 1
ATOM 5226 N N . LYS A 1 390 ? 58.743 118.566 -7.927 1.00 18.67 390 LYS A N 1
ATOM 5227 C CA . LYS A 1 390 ? 59.776 118.079 -7.025 1.00 18.59 390 LYS A CA 1
ATOM 5228 C C . LYS A 1 390 ? 61.134 118.720 -7.289 1.00 17.68 390 LYS A C 1
ATOM 5229 O O . LYS A 1 390 ? 61.958 118.790 -6.370 1.00 19.86 390 LYS A O 1
ATOM 5248 N N . LEU A 1 391 ? 61.368 119.221 -8.506 1.00 14.99 391 LEU A N 1
ATOM 5249 C CA . LEU A 1 391 ? 62.673 119.782 -8.849 1.00 15.31 391 LEU A CA 1
ATOM 5250 C C . LEU A 1 391 ? 63.052 121.001 -8.017 1.00 14.93 391 LEU A C 1
ATOM 5251 O O . LEU A 1 391 ? 64.247 121.152 -7.709 1.00 19.06 391 LEU A O 1
ATOM 5267 N N . PRO A 1 392 ? 62.140 121.908 -7.660 1.00 15.04 392 PRO A N 1
ATOM 5268 C CA . PRO A 1 392 ? 62.549 123.030 -6.796 1.00 19.11 392 PRO A CA 1
ATOM 5269 C C . PRO A 1 392 ? 63.056 122.575 -5.442 1.00 18.58 392 PRO A C 1
ATOM 5270 O O . PRO A 1 392 ? 63.926 123.234 -4.859 1.00 20.82 392 PRO A O 1
ATOM 5281 N N . PHE A 1 393 ? 62.540 121.457 -4.927 1.00 19.38 393 PHE A N 1
ATOM 5282 C CA . PHE A 1 393 ? 63.064 120.898 -3.686 1.00 15.96 393 PHE A CA 1
ATOM 5283 C C . PHE A 1 393 ? 64.489 120.395 -3.879 1.00 20.86 393 PHE A C 1
ATOM 5284 O O . PHE A 1 393 ? 65.382 120.695 -3.074 1.00 21.05 393 PHE A O 1
ATOM 5301 N N . LEU A 1 394 ? 64.719 119.620 -4.943 1.00 21.19 394 LEU A N 1
ATOM 5302 C CA . LEU A 1 394 ? 66.063 119.130 -5.232 1.00 23.43 394 LEU A CA 1
ATOM 5303 C C . LEU A 1 394 ? 67.009 120.281 -5.531 1.00 19.94 394 LEU A C 1
ATOM 5304 O O . LEU A 1 394 ? 68.149 120.301 -5.050 1.00 23.04 394 LEU A O 1
ATOM 5320 N N . ALA A 1 395 ? 66.563 121.240 -6.344 1.00 19.91 395 ALA A N 1
ATOM 5321 C CA . ALA A 1 395 ? 67.384 122.409 -6.633 1.00 20.88 395 ALA A CA 1
ATOM 5322 C C . ALA A 1 395 ? 67.872 123.056 -5.344 1.00 23.15 395 ALA A C 1
ATOM 5323 O O . ALA A 1 395 ? 69.063 123.346 -5.190 1.00 21.69 395 ALA A O 1
ATOM 5330 N N . HIS A 1 396 ? 66.964 123.271 -4.389 1.00 24.80 396 HIS A N 1
ATOM 5331 C CA . HIS A 1 396 ? 67.365 123.926 -3.151 1.00 26.46 396 HIS A CA 1
ATOM 5332 C C . HIS A 1 396 ? 68.272 123.032 -2.317 1.00 23.28 396 HIS A C 1
ATOM 5333 O O . HIS A 1 396 ? 69.263 123.504 -1.749 1.00 28.05 396 HIS A O 1
ATOM 5347 N N . ALA A 1 397 ? 67.952 121.742 -2.222 1.00 20.79 397 ALA A N 1
ATOM 5348 C CA . ALA A 1 397 ? 68.721 120.866 -1.344 1.00 22.67 397 ALA A CA 1
ATOM 5349 C C . ALA A 1 397 ? 70.119 120.599 -1.886 1.00 24.31 397 ALA A C 1
ATOM 5350 O O . ALA A 1 397 ? 71.053 120.394 -1.103 1.00 26.35 397 ALA A O 1
ATOM 5357 N N . LEU A 1 398 ? 70.290 120.603 -3.206 1.00 25.02 398 LEU A N 1
ATOM 5358 C CA . LEU A 1 398 ? 71.571 120.240 -3.797 1.00 25.67 398 LEU A CA 1
ATOM 5359 C C . LEU A 1 398 ? 72.456 121.446 -4.090 1.00 26.54 398 LEU A C 1
ATOM 5360 O O . LEU A 1 398 ? 73.679 121.359 -3.943 1.00 32.06 398 LEU A O 1
ATOM 5376 N N . TYR A 1 399 ? 71.874 122.576 -4.502 1.00 29.74 399 TYR A N 1
ATOM 5377 C CA . TYR A 1 399 ? 72.661 123.675 -5.051 1.00 31.85 399 TYR A CA 1
ATOM 5378 C C . TYR A 1 399 ? 72.446 125.008 -4.341 1.00 33.75 399 TYR A C 1
ATOM 5379 O O . TYR A 1 399 ? 72.994 126.022 -4.788 1.00 39.98 399 TYR A O 1
ATOM 5397 N N . VAL A 1 400 ? 71.674 125.045 -3.257 1.00 32.69 400 VAL A N 1
ATOM 5398 C CA . VAL A 1 400 ? 71.456 126.289 -2.525 1.00 31.45 400 VAL A CA 1
ATOM 5399 C C . VAL A 1 400 ? 71.846 126.075 -1.071 1.00 37.87 400 VAL A C 1
ATOM 5400 O O . VAL A 1 400 ? 72.745 126.747 -0.553 1.00 42.91 400 VAL A O 1
ATOM 5413 N N . GLN A 1 401 ? 71.171 125.141 -0.402 1.00 40.56 401 GLN A N 1
ATOM 5414 C CA . GLN A 1 401 ? 71.570 124.711 0.935 1.00 48.03 401 GLN A CA 1
ATOM 5415 C C . GLN A 1 401 ? 71.709 125.908 1.870 1.00 48.03 401 GLN A C 1
ATOM 5416 O O . GLN A 1 401 ? 72.644 126.000 2.668 1.00 48.65 401 GLN A O 1
ATOM 5430 N N . ALA A 1 402 ? 70.764 126.838 1.764 1.00 46.76 402 ALA A N 1
ATOM 5431 C CA . ALA A 1 402 ? 70.777 128.061 2.554 1.00 45.01 402 ALA A CA 1
ATOM 5432 C C . ALA A 1 402 ? 69.327 128.517 2.748 1.00 39.97 402 ALA A C 1
ATOM 5433 O O . ALA A 1 402 ? 68.479 128.221 1.917 1.00 35.70 402 ALA A O 1
ATOM 5440 N N . PRO A 1 403 ? 69.055 129.235 3.847 1.00 38.23 403 PRO A N 1
ATOM 5441 C CA . PRO A 1 403 ? 67.662 129.673 4.084 1.00 34.25 403 PRO A CA 1
ATOM 5442 C C . PRO A 1 403 ? 67.175 130.730 3.115 1.00 37.63 403 PRO A C 1
ATOM 5443 O O . PRO A 1 403 ? 65.966 130.996 3.077 1.00 38.35 403 PRO A O 1
ATOM 5454 N N . THR A 1 404 ? 68.061 131.339 2.333 1.00 40.40 404 THR A N 1
ATOM 5455 C CA . THR A 1 404 ? 67.681 132.438 1.461 1.00 38.10 404 THR A CA 1
ATOM 5456 C C . THR A 1 404 ? 68.566 132.414 0.225 1.00 33.63 404 THR A C 1
ATOM 5457 O O . THR A 1 404 ? 69.734 132.019 0.286 1.00 33.27 404 THR A O 1
ATOM 5468 N N . VAL A 1 405 ? 67.996 132.844 -0.896 1.00 30.73 405 VAL A N 1
ATOM 5469 C CA . VAL A 1 405 ? 68.711 132.864 -2.166 1.00 26.78 405 VAL A CA 1
ATOM 5470 C C . VAL A 1 405 ? 67.990 133.831 -3.092 1.00 26.26 405 VAL A C 1
ATOM 5471 O O . VAL A 1 405 ? 66.760 133.914 -3.088 1.00 28.47 405 VAL A O 1
ATOM 5484 N N . THR A 1 406 ? 68.763 134.562 -3.888 1.00 27.32 406 THR A N 1
ATOM 5485 C CA . THR A 1 406 ? 68.177 135.418 -4.905 1.00 30.35 406 THR A CA 1
ATOM 5486 C C . THR A 1 406 ? 67.528 134.562 -5.988 1.00 32.30 406 THR A C 1
ATOM 5487 O O . THR A 1 406 ? 67.862 133.387 -6.171 1.00 34.75 406 THR A O 1
ATOM 5498 N N . ILE A 1 407 ? 66.579 135.163 -6.710 1.00 31.31 407 ILE A N 1
ATOM 5499 C CA . ILE A 1 407 ? 65.943 134.440 -7.806 1.00 31.92 407 ILE A CA 1
ATOM 5500 C C . ILE A 1 407 ? 66.978 134.038 -8.846 1.00 32.56 407 ILE A C 1
ATOM 5501 O O . ILE A 1 407 ? 66.866 132.973 -9.467 1.00 30.89 407 ILE A O 1
ATOM 5517 N N . GLU A 1 408 ? 67.990 134.876 -9.063 1.00 36.92 408 GLU A N 1
ATOM 5518 C CA . GLU A 1 408 ? 69.069 134.504 -9.970 1.00 41.04 408 GLU A CA 1
ATOM 5519 C C . GLU A 1 408 ? 69.736 133.216 -9.507 1.00 34.64 408 GLU A C 1
ATOM 5520 O O . GLU A 1 408 ? 69.956 132.293 -10.299 1.00 32.05 408 GLU A O 1
ATOM 5532 N N . GLY A 1 409 ? 70.047 133.129 -8.214 1.00 30.93 409 GLY A N 1
ATOM 5533 C CA . GLY A 1 409 ? 70.687 131.931 -7.701 1.00 29.33 409 GLY A CA 1
ATOM 5534 C C . GLY A 1 409 ? 69.798 130.707 -7.805 1.00 26.21 409 GLY A C 1
ATOM 5535 O O . GLY A 1 409 ? 70.276 129.604 -8.071 1.00 29.10 409 GLY A O 1
ATOM 5539 N N . PHE A 1 410 ? 68.491 130.881 -7.604 1.00 24.93 410 PHE A N 1
ATOM 5540 C CA . PHE A 1 410 ? 67.601 129.726 -7.632 1.00 30.01 410 PHE A CA 1
ATOM 5541 C C . PHE A 1 410 ? 67.410 129.207 -9.050 1.00 27.46 410 PHE A C 1
ATOM 5542 O O . PHE A 1 410 ? 67.436 127.991 -9.278 1.00 22.93 410 PHE A O 1
ATOM 5559 N N . LEU A 1 411 ? 67.205 130.112 -10.013 1.00 27.72 411 LEU A N 1
ATOM 5560 C CA . LEU A 1 411 ? 67.044 129.693 -11.402 1.00 27.01 411 LEU A CA 1
ATOM 5561 C C . LEU A 1 411 ? 68.265 128.928 -11.892 1.00 27.30 411 LEU A C 1
ATOM 5562 O O . LEU A 1 411 ? 68.137 127.949 -12.635 1.00 30.23 411 LEU A O 1
ATOM 5578 N N . GLN A 1 412 ? 69.460 129.361 -11.490 1.00 27.39 412 GLN A N 1
ATOM 5579 C CA . GLN A 1 412 ? 70.660 128.602 -11.819 1.00 29.97 412 GLN A CA 1
ATOM 5580 C C . GLN A 1 412 ? 70.618 127.222 -11.178 1.00 27.66 412 GLN A C 1
ATOM 5581 O O . GLN A 1 412 ? 70.944 126.217 -11.822 1.00 28.56 412 GLN A O 1
ATOM 5595 N N . ALA A 1 413 ? 70.210 127.153 -9.908 1.00 22.56 413 ALA A N 1
ATOM 5596 C CA . ALA A 1 413 ? 70.098 125.865 -9.235 1.00 21.85 413 ALA A CA 1
ATOM 5597 C C . ALA A 1 413 ? 69.056 124.988 -9.911 1.00 21.30 413 ALA A C 1
ATOM 5598 O O . ALA A 1 413 ? 69.274 123.787 -10.108 1.00 20.71 413 ALA A O 1
ATOM 5605 N N . LEU A 1 414 ? 67.912 125.573 -10.273 1.00 19.81 414 LEU A N 1
ATOM 5606 C CA . LEU A 1 414 ? 66.877 124.808 -10.959 1.00 18.04 414 LEU A CA 1
ATOM 5607 C C . LEU A 1 414 ? 67.394 124.267 -12.284 1.00 20.19 414 LEU A C 1
ATOM 5608 O O . LEU A 1 414 ? 67.063 123.143 -12.678 1.00 22.53 414 LEU A O 1
ATOM 5624 N N . SER A 1 415 ? 68.220 125.050 -12.981 1.00 23.96 415 SER A N 1
ATOM 5625 C CA . SER A 1 415 ? 68.757 124.609 -14.264 1.00 25.43 415 SER A CA 1
ATOM 5626 C C . SER A 1 415 ? 69.673 123.405 -14.091 1.00 27.03 415 SER A C 1
ATOM 5627 O O . SER A 1 415 ? 69.629 122.460 -14.888 1.00 31.45 415 SER A O 1
ATOM 5635 N N . LEU A 1 416 ? 70.518 123.422 -13.059 1.00 26.26 416 LEU A N 1
ATOM 5636 C CA . LEU A 1 416 ? 71.365 122.268 -12.782 1.00 27.38 416 LEU A CA 1
ATOM 5637 C C . LEU A 1 416 ? 70.528 121.049 -12.419 1.00 24.93 416 LEU A C 1
ATOM 5638 O O . LEU A 1 416 ? 70.790 119.939 -12.899 1.00 27.12 416 LEU A O 1
ATOM 5654 N N . ALA A 1 417 ? 69.512 121.235 -11.573 1.00 22.58 417 ALA A N 1
ATOM 5655 C CA . ALA A 1 417 ? 68.652 120.120 -11.192 1.00 21.31 417 ALA A CA 1
ATOM 5656 C C . ALA A 1 417 ? 67.996 119.487 -12.412 1.00 24.84 417 ALA A C 1
ATOM 5657 O O . ALA A 1 417 ? 67.857 118.260 -12.485 1.00 27.25 417 ALA A O 1
ATOM 5664 N N . VAL A 1 418 ? 67.584 120.307 -13.383 1.00 25.84 418 VAL A N 1
ATOM 5665 C CA . VAL A 1 418 ? 66.969 119.774 -14.597 1.00 26.70 418 VAL A CA 1
ATOM 5666 C C . VAL A 1 418 ? 67.980 118.940 -15.376 1.00 28.86 418 VAL A C 1
ATOM 5667 O O . VAL A 1 418 ? 67.690 117.813 -15.797 1.00 29.77 418 VAL A O 1
ATOM 5680 N N . ASP A 1 419 ? 69.182 119.482 -15.587 1.00 28.21 419 ASP A N 1
ATOM 5681 C CA . ASP A 1 419 ? 70.215 118.711 -16.274 1.00 30.19 419 ASP A CA 1
ATOM 5682 C C . ASP A 1 419 ? 70.475 117.394 -15.557 1.00 31.69 419 ASP A C 1
ATOM 5683 O O . ASP A 1 419 ? 70.672 116.357 -16.200 1.00 31.18 419 ASP A O 1
ATOM 5692 N N . LYS A 1 420 ? 70.469 117.411 -14.223 1.00 33.76 420 LYS A N 1
ATOM 5693 C CA . LYS A 1 420 ? 70.710 116.184 -13.473 1.00 36.26 420 LYS A CA 1
ATOM 5694 C C . LYS A 1 420 ? 69.608 115.162 -13.723 1.00 33.24 420 LYS A C 1
ATOM 5695 O O . LYS A 1 420 ? 69.881 113.962 -13.835 1.00 32.45 420 LYS A O 1
ATOM 5714 N N . GLN A 1 421 ? 68.354 115.619 -13.811 1.00 33.94 421 GLN A N 1
ATOM 5715 C CA . GLN A 1 421 ? 67.251 114.707 -14.106 1.00 36.67 421 GLN A CA 1
ATOM 5716 C C . GLN A 1 421 ? 67.498 113.946 -15.402 1.00 36.73 421 GLN A C 1
ATOM 5717 O O . GLN A 1 421 ? 67.298 112.726 -15.463 1.00 37.63 421 GLN A O 1
ATOM 5731 N N . PHE A 1 422 ? 67.938 114.645 -16.449 1.00 35.39 422 PHE A N 1
ATOM 5732 C CA . PHE A 1 422 ? 68.121 113.996 -17.742 1.00 39.11 422 PHE A CA 1
ATOM 5733 C C . PHE A 1 422 ? 69.373 113.130 -17.778 1.00 46.52 422 PHE A C 1
ATOM 5734 O O . PHE A 1 422 ? 69.422 112.159 -18.540 1.00 49.17 422 PHE A O 1
ATOM 5751 N N . GLU A 1 423 ? 70.388 113.458 -16.975 1.00 54.31 423 GLU A N 1
ATOM 5752 C CA . GLU A 1 423 ? 71.518 112.550 -16.815 1.00 67.21 423 GLU A CA 1
ATOM 5753 C C . GLU A 1 423 ? 71.063 111.243 -16.180 1.00 65.53 423 GLU A C 1
ATOM 5754 O O . GLU A 1 423 ? 71.436 110.154 -16.630 1.00 67.10 423 GLU A O 1
ATOM 5766 N N . GLU A 1 424 ? 70.244 111.333 -15.130 1.00 67.63 424 GLU A N 1
ATOM 5767 C CA . GLU A 1 424 ? 69.672 110.133 -14.530 1.00 75.40 424 GLU A CA 1
ATOM 5768 C C . GLU A 1 424 ? 68.833 109.362 -15.542 1.00 77.51 424 GLU A C 1
ATOM 5769 O O . GLU A 1 424 ? 68.816 108.127 -15.532 1.00 81.25 424 GLU A O 1
ATOM 5781 N N . ARG A 1 425 ? 68.130 110.076 -16.425 1.00 75.74 425 ARG A N 1
ATOM 5782 C CA . ARG A 1 425 ? 67.321 109.412 -17.442 1.00 72.55 425 ARG A CA 1
ATOM 5783 C C . ARG A 1 425 ? 68.187 108.563 -18.364 1.00 75.66 425 ARG A C 1
ATOM 5784 O O . ARG A 1 425 ? 67.899 107.383 -18.594 1.00 78.13 425 ARG A O 1
ATOM 5805 N N . LYS A 1 426 ? 69.255 109.152 -18.908 1.00 82.23 426 LYS A N 1
ATOM 5806 C CA . LYS A 1 426 ? 70.085 108.434 -19.869 1.00 91.09 426 LYS A CA 1
ATOM 5807 C C . LYS A 1 426 ? 70.748 107.217 -19.240 1.00 91.40 426 LYS A C 1
ATOM 5808 O O . LYS A 1 426 ? 71.048 106.244 -19.941 1.00 91.85 426 LYS A O 1
ATOM 5827 N N . LYS A 1 427 ? 70.989 107.249 -17.927 1.00 91.72 427 LYS A N 1
ATOM 5828 C CA . LYS A 1 427 ? 71.536 106.078 -17.253 1.00 97.21 427 LYS A CA 1
ATOM 5829 C C . LYS A 1 427 ? 70.524 104.940 -17.214 1.00 104.40 427 LYS A C 1
ATOM 5830 O O . LYS A 1 427 ? 70.906 103.767 -17.292 1.00 104.04 427 LYS A O 1
ATOM 5849 N N . LEU A 1 428 ? 69.236 105.265 -17.095 1.00 110.57 428 LEU A N 1
ATOM 5850 C CA . LEU A 1 428 ? 68.187 104.262 -17.219 1.00 119.16 428 LEU A CA 1
ATOM 5851 C C . LEU A 1 428 ? 68.056 103.732 -18.642 1.00 130.44 428 LEU A C 1
ATOM 5852 O O . LEU A 1 428 ? 67.368 102.725 -18.851 1.00 134.26 428 LEU A O 1
ATOM 5868 N N . ALA A 1 429 ? 68.700 104.375 -19.614 1.00 135.98 429 ALA A N 1
ATOM 5869 C CA . ALA A 1 429 ? 68.674 103.934 -21.005 1.00 141.68 429 ALA A CA 1
ATOM 5870 C C . ALA A 1 429 ? 70.003 103.285 -21.376 1.00 144.91 429 ALA A C 1
ATOM 5871 O O . ALA A 1 429 ? 70.215 102.095 -21.134 1.00 148.28 429 ALA A O 1
#

Secondary structure (DSSP, 8-state):
-EEEEEEEE-TT----HHHHHHHHHHHHHHH----SS-EE---SSHHHHHHEEEEEEE----SEEEEEEEE-B---TTEEEEEESBGGGTTHHHH---STTHHHHHHHHHHHHHHHHHTT--TTTS---SEEEEE-STTSSHHHHHHHHHHHHHHHTTTT-SEEEEEEE-S---HHHHHHHHHHHHT-TTEEEEEEETTTHHHHH--HHHHHHHHHHHHHHHTTSTTEEEEEEES-SS----HHHHT-SEEEE--PPPHHHHHHHHHHHHHHHHHTTSB-S------HHHHHHTTT--STTTHHHHHHHHHHHHTTT--HHHHHHHHHHHHHHHT-SS-B-HHHHHHHHHHHHHHHHHHHHHH-

Nearest PDB structures (foldseek):
  5wc2-assembly1_A  TM=1.003E+00  e=1.583E-73  Homo sapiens
  5vqa-assembly1_A  TM=9.917E-01  e=1.949E-65  Homo sapiens
  5vq9-assembly1_D  TM=9.877E-01  e=4.742E-64  Homo sapiens
  6lk0-assembly1_A  TM=9.733E-01  e=9.677E-60  Homo sapiens
  6f0x-assembly1_A  TM=9.338E-01  e=7.294E-41  Homo sapiens

Solvent-accessible surface area: 19805 Å² total; per-residue (Å²): 128,98,40,50,0,20,0,12,5,78,59,76,10,132,27,151,89,118,65,0,42,106,8,0,104,118,9,6,114,128,91,51,101,46,212,40,89,120,72,21,89,154,23,144,44,105,64,0,70,111,8,1,84,22,0,16,9,39,146,96,31,82,42,84,26,32,26,16,15,11,60,22,53,134,161,64,134,35,12,77,73,36,45,0,10,3,32,130,7,92,43,42,33,113,37,23,32,41,88,135,88,29,37,53,78,0,16,80,113,1,58,60,10,3,82,48,10,71,141,132,36,75,59,137,146,89,108,33,37,34,2,3,13,0,33,0,47,87,21,8,20,12,36,36,0,0,37,0,0,0,12,14,0,6,11,26,8,44,116,85,18,189,61,0,10,0,0,20,12,85,17,149,113,114,34,86,138,12,6,102,91,0,37,81,35,0,86,55,106,53,0,0,0,0,0,0,2,37,22,0,29,31,22,87,86,87,165,48,136,199,62,31,80,34,15,38,83,40,0,72,113,2,47,202,50,63,3,0,2,0,0,0,3,3,51,50,43,150,134,131,38,16,69,11,1,35,182,7,62,15,96,38,110,3,18,66,21,41,13,48,6,0,2,128,7,1,31,47,15,1,87,82,30,9,133,66,110,58,1,117,59,126,79,133,26,15,63,37,189,59,0,103,147,57,56,84,108,121,67,154,100,0,118,26,0,21,73,0,8,85,2,0,122,77,0,94,42,4,21,18,186,41,0,92,106,0,14,128,49,0,49,47,68,85,25,130,38,120,70,23,63,0,89,25,0,0,121,2,2,24,80,3,0,57,82,31,53,100,76,110,166,166,159,122

Sequence (364 aa):
PTVHVEVHQRGSSTAKKEDINLSVRKLLNRHNIVFGDYTWTEFDEPFLTRNVQSVSIIDLSACTVALHIFQLNEDIIAANHWVLPAAEFHGLWDSLVYDVEVKSHLLDYVMTTLLFSDKNVNSNLITWNRVVLLHGPPGTGKTSLCKALAQKLTIRLSSRYRYGQLIEINSHSLVTKMFQKIQDLIDDKDALVFVLIDAVESLTAADAIRVVNAVLTQIDQIKRHSNVVILTTSNITEKIDVAFVDRADIKQYIGPPSAAAIFKIYLSCLEELMKCQIIYPRQQLLTLRELEMIGFIENNVSKLSLLLNDISRKSEGLSGRVLRKLPFLAHALYVQAPTVTIEGFLQALSLAVDKQFEERKKLA

InterPro domains:
  IPR001270 ClpA/B family [PR00300] (175-193)
  IPR001270 ClpA/B family [PR00300] (289-303)
  IPR003593 AAA+ ATPase domain [SM00382] (171-323)
  IPR003959 ATPase, AAA-type, core [PF00004] (175-320)
  IPR003960 ATPase, AAA-type, conserved site [PS00674] (293-312)
  IPR027417 P-loop containing nucleoside triphosphate hydrolase [G3DSA:3.40.50.300] (110-335)
  IPR027417 P-loop containing nucleoside triphosphate hydrolase [SSF52540] (135-400)
  IPR044539 Pachytene checkpoint protein 2-like [PTHR45991] (14-429)
  IPR058249 Pachytene checkpoint protein 2, C-terminal [PF23242] (323-421)

Radius of gyration: 22.81 Å; Cα contacts (8 Å, |Δi|>4): 562; chains: 1; bounding box: 57×64×42 Å

B-factor: mean 52.92, std 31.27, range [12.13, 193.66]